Protein 5EIK (pdb70)

Sequence (234 aa):
IDHDTLIDAGGYVQKLKLYPYFDAAHYVLTCLSVRHDLGPDAISFSRKHPFSCWLSCMLMSFAGSFLSCFLLGEPIISPLKQHADILLGSIVWYLVFYSPFDVVFRLATWFPVKLGLSVLKEVQRTHKIAAGVKHAVRIYPESYLVQILVGVAKGAGSGVVKIVEQLARGTWHPTNHEILRPSFTTKACVIASIVFTLERHSMYVTAPHDLVYLCVVGFFIYFKLASLCLSVHD

Organism: Caenorhabditis elegans (NCBI:txid6239)

Secondary structure (DSSP, 8-state):
-HHHHHHHHHHHHHH---TTHHHHHHHHHHHHHHHHHH-TTHHHHHHH-HHHHHHHHHHHHTHHHHHHHHHHT--TTGGGG-HHHHHHHHHHHHHHHHSGGGHHHHHHTSHHHHHHHHHHHHHHHHHHHHHHHHHHHHH-TT-HHHHHHHHHHHHHTHHHHHHHHHHHTT-----TTSS-----HHHHHHHHHHHHHHHHTTSS--S-HHHHHHHHHHHHHHHHHHHHH-SS--

Radius of gyration: 18.3 Å; Cα contacts (8 Å, |Δi|>4): 253; chains: 1; bounding box: 47×51×42 Å

Structure (mmCIF, N/CA/C/O backbone):
data_5EIK
#
_entry.id   5EIK
#
_cell.length_a   126.340
_cell.length_b   126.340
_cell.length_c   135.570
_cell.angle_alpha   90.00
_cell.angle_beta   90.00
_cell.angle_gamma   120.00
#
_symmetry.space_group_name_H-M   'H 3 2'
#
loop_
_entity.id
_entity.type
_entity.pdbx_description
1 polymer 'Uncharacterized protein Y57A10A.28'
2 non-polymer '[(2R)-1-octadecanoyloxy-3-[oxidanyl-[(1R,2R,3S,4R,5R,6S)-2,3,6-tris(oxidanyl)-4,5-diphosphonooxy-cyclohexyl]oxy-phospho ryl]oxy-propan-2-yl] (8Z)-icosa-5,8,11,14-tetraenoate'
3 non-polymer 1-PALMITOYL-2-LINOLEOYL-SN-GLYCERO-3-PHOSPHOCHOLINE
4 non-polymer 'MAGNESIUM ION'
5 non-polymer 'ACETATE ION'
6 non-polymer DECYL-BETA-D-MALTOPYRANOSIDE
7 water water
#
loop_
_atom_site.group_PDB
_atom_site.id
_atom_site.type_symbol
_atom_site.label_atom_id
_atom_site.label_alt_id
_atom_site.label_comp_id
_atom_site.label_asym_id
_atom_site.label_entity_id
_atom_site.label_seq_id
_atom_site.pdbx_PDB_ins_code
_atom_site.Cartn_x
_atom_site.Cartn_y
_atom_site.Cartn_z
_atom_site.occupancy
_atom_site.B_iso_or_equiv
_atom_site.auth_seq_id
_atom_site.auth_comp_id
_atom_site.auth_asym_id
_atom_site.auth_atom_id
_atom_site.pdbx_PDB_model_num
ATOM 1 N N . ILE A 1 10 ? -0.187 51.291 36.593 1.00 145.87 10 ILE A N 1
ATOM 2 C CA . ILE A 1 10 ? -0.620 50.399 37.707 1.00 145.57 10 ILE A CA 1
ATOM 3 C C . ILE A 1 10 ? -0.749 48.962 37.212 1.00 143.33 10 ILE A C 1
ATOM 4 O O . ILE A 1 10 ? -1.042 48.052 37.987 1.00 143.04 10 ILE A O 1
ATOM 9 N N . ASP A 1 11 ? -0.521 48.768 35.916 1.00 140.77 11 ASP A N 1
ATOM 10 C CA . ASP A 1 11 ? -0.621 47.449 35.302 1.00 138.57 11 ASP A CA 1
ATOM 11 C C . ASP A 1 11 ? -0.190 46.298 36.198 1.00 135.30 11 ASP A C 1
ATOM 12 O O . ASP A 1 11 ? -0.986 45.417 36.512 1.00 137.44 11 ASP A O 1
ATOM 17 N N . HIS A 1 12 ? 1.070 46.313 36.614 1.00 128.95 12 HIS A N 1
ATOM 18 C CA . HIS A 1 12 ? 1.607 45.239 37.434 1.00 121.51 12 HIS A CA 1
ATOM 19 C C . HIS A 1 12 ? 0.894 44.960 38.751 1.00 112.34 12 HIS A C 1
ATOM 20 O O . HIS A 1 12 ? 1.179 43.967 39.410 1.00 114.70 12 HIS A O 1
ATOM 27 N N . ASP A 1 13 ? -0.033 45.827 39.139 1.00 99.47 13 ASP A N 1
ATOM 28 C CA . ASP A 1 13 ? -0.807 45.582 40.350 1.00 91.13 13 ASP A CA 1
ATOM 29 C C . ASP A 1 13 ? -2.130 45.012 39.854 1.00 85.30 13 ASP A C 1
ATOM 30 O O . ASP A 1 13 ? -2.737 44.149 40.488 1.00 80.22 13 ASP A O 1
ATOM 35 N N . THR A 1 14 ? -2.556 45.504 38.696 1.00 77.29 14 THR A N 1
ATOM 36 C CA . THR A 1 14 ? -3.787 45.057 38.061 1.00 72.10 14 THR A CA 1
ATOM 37 C C . THR A 1 14 ? -3.563 43.637 37.543 1.00 69.50 14 THR A C 1
ATOM 38 O O . THR A 1 14 ? -4.362 42.734 37.801 1.00 66.52 14 THR A O 1
ATOM 42 N N . LEU A 1 15 ? -2.467 43.455 36.811 1.00 60.35 15 LEU A N 1
ATOM 43 C CA . LEU A 1 15 ? -2.113 42.158 36.260 1.00 57.02 15 LEU A CA 1
ATOM 44 C C . LEU A 1 15 ? -2.029 41.129 37.374 1.00 59.05 15 LEU A C 1
ATOM 45 O O . LEU A 1 15 ? -2.554 40.025 37.240 1.00 64.20 15 LEU A O 1
ATOM 50 N N . ILE A 1 16 ? -1.369 41.488 38.470 1.00 54.65 16 ILE A N 1
ATOM 51 C CA . ILE A 1 16 ? -1.238 40.574 39.597 1.00 56.71 16 ILE A CA 1
ATOM 52 C C . ILE A 1 16 ? -2.611 40.123 40.075 1.00 59.57 16 ILE A C 1
ATOM 53 O O . ILE A 1 16 ? -2.806 38.952 40.411 1.00 62.46 16 ILE A O 1
ATOM 58 N N . ASP A 1 17 ? -3.566 41.045 40.093 1.00 59.14 17 ASP A N 1
ATOM 59 C CA . ASP A 1 17 ? -4.915 40.711 40.531 1.00 63.45 17 ASP A CA 1
ATOM 60 C C . ASP A 1 17 ? -5.636 39.820 39.533 1.00 54.54 17 ASP A C 1
ATOM 61 O O . ASP A 1 17 ? -6.375 38.917 39.921 1.00 55.98 17 ASP A O 1
ATOM 66 N N . ALA A 1 18 ? -5.423 40.081 38.250 1.00 49.55 18 ALA A N 1
ATOM 67 C CA . ALA A 1 18 ? -6.056 39.293 37.205 1.00 54.61 18 ALA A CA 1
ATOM 68 C C . ALA A 1 18 ? -5.563 37.860 37.331 1.00 54.25 18 ALA A C 1
ATOM 69 O O . ALA A 1 18 ? -6.333 36.913 37.202 1.00 52.24 18 ALA A O 1
ATOM 71 N N . GLY A 1 19 ? -4.270 37.720 37.601 1.00 51.41 19 GLY A N 1
ATOM 72 C CA . GLY A 1 19 ? -3.669 36.412 37.749 1.00 50.88 19 GLY A CA 1
ATOM 73 C C . GLY A 1 19 ? -4.246 35.637 38.912 1.00 52.49 19 GLY A C 1
ATOM 74 O O . GLY A 1 19 ? -4.542 34.448 38.783 1.00 55.54 19 GLY A O 1
ATOM 75 N N . GLY A 1 20 ? -4.400 36.298 40.054 1.00 44.43 20 GLY A N 1
ATOM 76 C CA . GLY A 1 20 ? -4.958 35.619 41.209 1.00 47.50 20 GLY A CA 1
ATOM 77 C C . GLY A 1 20 ? -6.401 35.301 40.885 1.00 54.95 20 GLY A C 1
ATOM 78 O O . GLY A 1 20 ? -6.957 34.292 41.318 1.00 56.62 20 GLY A O 1
ATOM 79 N N . TYR A 1 21 ? -6.999 36.181 40.094 1.00 51.10 21 TYR A N 1
ATOM 80 C CA . TYR A 1 21 ? -8.382 36.038 39.686 1.00 52.79 21 TYR A CA 1
ATOM 81 C C . TYR A 1 21 ? -8.604 34.740 38.915 1.00 56.98 21 TYR A C 1
ATOM 82 O O . TYR A 1 21 ? -9.401 33.888 39.317 1.00 51.00 21 TYR A O 1
ATOM 91 N N . VAL A 1 22 ? -7.898 34.610 37.797 1.00 55.90 22 VAL A N 1
ATOM 92 C CA . VAL A 1 22 ? -8.004 33.434 36.952 1.00 57.46 22 VAL A CA 1
ATOM 93 C C . VAL A 1 22 ? -7.693 32.171 37.740 1.00 58.93 22 VAL A C 1
ATOM 94 O O . VAL A 1 22 ? -8.393 31.171 37.623 1.00 60.56 22 VAL A O 1
ATOM 98 N N . GLN A 1 23 ? -6.649 32.232 38.555 1.00 57.19 23 GLN A N 1
ATOM 99 C CA . GLN A 1 23 ? -6.233 31.092 39.353 1.00 61.88 23 GLN A CA 1
ATOM 100 C C . GLN A 1 23 ? -7.264 30.606 40.375 1.00 62.34 23 GLN A C 1
ATOM 101 O O . GLN A 1 23 ? -7.201 29.462 40.825 1.00 63.79 23 GLN A O 1
ATOM 107 N N . LYS A 1 24 ? -8.214 31.459 40.737 1.00 61.82 24 LYS A N 1
ATOM 108 C CA . LYS A 1 24 ? -9.236 31.075 41.709 1.00 68.20 24 LYS A CA 1
ATOM 109 C C . LYS A 1 24 ? -10.571 30.682 41.076 1.00 64.51 24 LYS A C 1
ATOM 110 O O . LYS A 1 24 ? -11.482 30.229 41.770 1.00 62.89 24 LYS A O 1
ATOM 116 N N . LEU A 1 25 ? -10.685 30.860 39.764 1.00 55.63 25 LEU A N 1
ATOM 117 C CA . LEU A 1 25 ? -11.908 30.519 39.045 1.00 52.48 25 LEU A CA 1
ATOM 118 C C . LEU A 1 25 ? -12.374 29.103 39.347 1.00 53.47 25 LEU A C 1
ATOM 119 O O . LEU A 1 25 ? -11.590 28.160 39.277 1.00 53.46 25 LEU A O 1
ATOM 124 N N . LYS A 1 26 ? -13.651 28.952 39.683 1.00 57.73 26 LYS A N 1
ATOM 125 C CA . LYS A 1 26 ? -14.196 27.628 39.953 1.00 61.17 26 LYS A CA 1
ATOM 126 C C . LYS A 1 26 ? -14.449 26.968 38.593 1.00 58.73 26 LYS A C 1
ATOM 127 O O . LYS A 1 26 ? -15.383 27.330 37.870 1.00 53.12 26 LYS A O 1
ATOM 133 N N . LEU A 1 27 ? -13.600 26.003 38.255 1.00 56.24 27 LEU A N 1
ATOM 134 C CA . LEU A 1 27 ? -13.674 25.302 36.977 1.00 55.32 27 LEU A CA 1
ATOM 135 C C . LEU A 1 27 ? -14.970 24.541 36.725 1.00 50.08 27 LEU A C 1
ATOM 136 O O . LEU A 1 27 ? -15.490 24.540 35.606 1.00 36.35 27 LEU A O 1
ATOM 141 N N . TYR A 1 28 ? -15.491 23.893 37.758 1.00 34.44 28 TYR A N 1
ATOM 142 C CA . TYR A 1 28 ? -16.739 23.160 37.624 1.00 45.06 28 TYR A CA 1
ATOM 143 C C . TYR A 1 28 ? -17.910 24.157 37.696 1.00 45.22 28 TYR A C 1
ATOM 144 O O . TYR A 1 28 ? -17.942 25.032 38.564 1.00 45.81 28 TYR A O 1
ATOM 153 N N . PRO A 1 29 ? -18.887 24.035 36.784 1.00 43.04 29 PRO A N 1
ATOM 154 C CA . PRO A 1 29 ? -18.947 23.031 35.717 1.00 36.67 29 PRO A CA 1
ATOM 155 C C . PRO A 1 29 ? -18.675 23.602 34.321 1.00 39.47 29 PRO A C 1
ATOM 156 O O . PRO A 1 29 ? -18.533 22.855 33.359 1.00 43.28 29 PRO A O 1
ATOM 160 N N . TYR A 1 30 ? -18.590 24.922 34.215 1.00 37.57 30 TYR A N 1
ATOM 161 C CA . TYR A 1 30 ? -18.398 25.554 32.917 1.00 39.81 30 TYR A CA 1
ATOM 162 C C . TYR A 1 30 ? -17.051 25.400 32.236 1.00 38.75 30 TYR A C 1
ATOM 163 O O . TYR A 1 30 ? -16.986 25.197 31.018 1.00 39.06 30 TYR A O 1
ATOM 172 N N . PHE A 1 31 ? -15.964 25.502 32.978 1.00 31.59 31 PHE A N 1
ATOM 173 C CA . PHE A 1 31 ? -14.691 25.328 32.315 1.00 39.46 31 PHE A CA 1
ATOM 174 C C . PHE A 1 31 ? -14.520 23.841 31.984 1.00 41.23 31 PHE A C 1
ATOM 175 O O . PHE A 1 31 ? -13.974 23.490 30.938 1.00 34.84 31 PHE A O 1
ATOM 183 N N . ASP A 1 32 ? -15.034 22.976 32.856 1.00 38.77 32 ASP A N 1
ATOM 184 C CA . ASP A 1 32 ? -14.960 21.532 32.633 1.00 40.69 32 ASP A CA 1
ATOM 185 C C . ASP A 1 32 ? -15.783 21.127 31.410 1.00 40.59 32 ASP A C 1
ATOM 186 O O . ASP A 1 32 ? -15.306 20.378 30.547 1.00 33.90 32 ASP A O 1
ATOM 191 N N . ALA A 1 33 ? -17.014 21.626 31.340 1.00 31.85 33 ALA A N 1
ATOM 192 C CA . ALA A 1 33 ? -17.899 21.325 30.226 1.00 31.43 33 ALA A CA 1
ATOM 193 C C . ALA A 1 33 ? -17.267 21.758 28.894 1.00 33.55 33 ALA A C 1
ATOM 194 O O . ALA A 1 33 ? -17.409 21.075 27.878 1.00 36.78 33 ALA A O 1
ATOM 196 N N . ALA A 1 34 ? -16.569 22.889 28.900 1.00 34.52 34 ALA A N 1
ATOM 197 C CA . ALA A 1 34 ? -15.923 23.376 27.687 1.00 34.87 34 ALA A CA 1
ATOM 198 C C . ALA A 1 34 ? -14.912 22.333 27.220 1.00 39.45 34 ALA A C 1
ATOM 199 O O . ALA A 1 34 ? -14.843 22.005 26.035 1.00 33.84 34 ALA A O 1
ATOM 201 N N . HIS A 1 35 ? -14.121 21.824 28.160 1.00 36.30 35 HIS A N 1
ATOM 202 C CA . HIS A 1 35 ? -13.134 20.803 27.845 1.00 34.38 35 HIS A CA 1
ATOM 203 C C . HIS A 1 35 ? -13.839 19.529 27.331 1.00 32.57 35 HIS A C 1
ATOM 204 O O . HIS A 1 35 ? -13.436 18.959 26.317 1.00 35.44 35 HIS A O 1
ATOM 211 N N . TYR A 1 36 ? -14.896 19.093 28.015 1.00 28.02 36 TYR A N 1
ATOM 212 C CA . TYR A 1 36 ? -15.626 17.902 27.580 1.00 27.11 36 TYR A CA 1
ATOM 213 C C . TYR A 1 36 ? -16.193 18.079 26.175 1.00 34.16 36 TYR A C 1
ATOM 214 O O . TYR A 1 36 ? -16.077 17.178 25.339 1.00 31.61 36 TYR A O 1
ATOM 223 N N . VAL A 1 37 ? -16.805 19.237 25.924 1.00 30.12 37 VAL A N 1
ATOM 224 C CA . VAL A 1 37 ? -17.377 19.521 24.615 1.00 35.84 37 VAL A CA 1
ATOM 225 C C . VAL A 1 37 ? -16.320 19.427 23.527 1.00 32.18 37 VAL A C 1
ATOM 226 O O . VAL A 1 37 ? -16.513 18.735 22.532 1.00 34.74 37 VAL A O 1
ATOM 230 N N . LEU A 1 38 ? -15.202 20.117 23.712 1.00 33.54 38 LEU A N 1
ATOM 231 C CA . LEU A 1 38 ? -14.142 20.076 22.717 1.00 33.01 38 LEU A CA 1
ATOM 232 C C . LEU A 1 38 ? -13.574 18.658 22.564 1.00 39.98 38 LEU A C 1
ATOM 233 O O . LEU A 1 38 ? -13.282 18.210 21.450 1.00 37.53 38 LEU A O 1
ATOM 238 N N . THR A 1 39 ? -13.432 17.938 23.672 1.00 34.41 39 THR A N 1
ATOM 239 C CA . THR A 1 39 ? -12.923 16.575 23.606 1.00 37.51 39 THR A CA 1
ATOM 240 C C . THR A 1 39 ? -13.880 15.696 22.780 1.00 39.16 39 THR A C 1
ATOM 241 O O . THR A 1 39 ? -13.441 14.913 21.929 1.00 32.95 39 THR A O 1
ATOM 245 N N . CYS A 1 40 ? -15.183 15.824 23.021 1.00 34.27 40 CYS A N 1
ATOM 246 C CA . CYS A 1 40 ? -16.164 15.025 22.285 1.00 38.71 40 CYS A CA 1
ATOM 247 C C . CYS A 1 40 ? -16.198 15.370 20.802 1.00 39.99 40 CYS A C 1
ATOM 248 O O . CYS A 1 40 ? -16.347 14.489 19.954 1.00 40.42 40 CYS A O 1
ATOM 251 N N . LEU A 1 41 ? -16.066 16.654 20.494 1.00 33.93 41 LEU A N 1
ATOM 252 C CA . LEU A 1 41 ? -16.052 17.090 19.114 1.00 44.04 41 LEU A CA 1
ATOM 253 C C . LEU A 1 41 ? -14.863 16.438 18.423 1.00 42.42 41 LEU A C 1
ATOM 254 O O . LEU A 1 41 ? -14.946 16.036 17.266 1.00 41.46 41 LEU A O 1
ATOM 259 N N . SER A 1 42 ? -13.754 16.330 19.144 1.00 46.63 42 SER A N 1
ATOM 260 C CA . SER A 1 42 ? -12.550 15.731 18.589 1.00 42.79 42 SER A CA 1
ATOM 261 C C . SER A 1 42 ? -12.783 14.247 18.297 1.00 38.79 42 SER A C 1
ATOM 262 O O . SER A 1 42 ? -12.463 13.755 17.212 1.00 36.51 42 SER A O 1
ATOM 265 N N . VAL A 1 43 ? -13.351 13.531 19.257 1.00 29.29 43 VAL A N 1
ATOM 266 C CA . VAL A 1 43 ? -13.615 12.117 19.047 1.00 34.57 43 VAL A CA 1
ATOM 267 C C . VAL A 1 43 ? -14.580 11.949 17.878 1.00 41.96 43 VAL A C 1
ATOM 268 O O . VAL A 1 43 ? -14.444 11.019 17.087 1.00 40.83 43 VAL A O 1
ATOM 272 N N . ARG A 1 44 ? -15.549 12.853 17.771 1.00 39.53 44 ARG A N 1
ATOM 273 C CA . ARG A 1 44 ? -16.524 12.786 16.692 1.00 42.92 44 ARG A CA 1
ATOM 274 C C . ARG A 1 44 ? -15.878 13.054 15.334 1.00 43.89 44 ARG A C 1
ATOM 275 O O . ARG A 1 44 ? -16.208 12.405 14.343 1.00 53.45 44 ARG A O 1
ATOM 283 N N . HIS A 1 45 ? -14.954 14.004 15.284 1.00 47.61 45 HIS A N 1
ATOM 284 C CA . HIS A 1 45 ? -14.265 14.301 14.035 1.00 52.20 45 HIS A CA 1
ATOM 285 C C . HIS A 1 45 ? -13.407 13.090 13.643 1.00 60.60 45 HIS A C 1
ATOM 286 O O . HIS A 1 45 ? -13.373 12.690 12.478 1.00 59.17 45 HIS A O 1
ATOM 293 N N . ASP A 1 46 ? -12.728 12.499 14.624 1.00 57.03 46 ASP A N 1
ATOM 294 C CA . ASP A 1 46 ? -11.885 11.344 14.360 1.00 58.51 46 ASP A CA 1
ATOM 295 C C . ASP A 1 46 ? -12.672 10.090 13.979 1.00 61.65 46 ASP A C 1
ATOM 296 O O . ASP A 1 46 ? -12.117 9.168 13.389 1.00 62.95 46 ASP A O 1
ATOM 301 N N . LEU A 1 47 ? -13.961 10.052 14.307 1.00 61.44 47 LEU A N 1
ATOM 302 C CA . LEU A 1 47 ? -14.785 8.891 13.980 1.00 58.18 47 LEU A CA 1
ATOM 303 C C . LEU A 1 47 ? -15.193 8.848 12.515 1.00 66.45 47 LEU A C 1
ATOM 304 O O . LEU A 1 47 ? -15.514 7.784 11.989 1.00 70.72 47 LEU A O 1
ATOM 309 N N . GLY A 1 48 ? -15.192 10.001 11.856 1.00 70.69 48 GLY A N 1
ATOM 310 C CA . GLY A 1 48 ? -15.548 10.035 10.448 1.00 77.70 48 GLY A CA 1
ATOM 311 C C . GLY A 1 48 ? -16.978 10.402 10.090 1.00 82.62 48 GLY A C 1
ATOM 312 O O . GLY A 1 48 ? -17.753 10.834 10.943 1.00 80.78 48 GLY A O 1
ATOM 313 N N . PRO A 1 49 ? -17.353 10.233 8.810 1.00 88.35 49 PRO A N 1
ATOM 314 C CA . PRO A 1 49 ? -18.679 10.528 8.255 1.00 87.58 49 PRO A CA 1
ATOM 315 C C . PRO A 1 49 ? -19.785 9.684 8.873 1.00 87.06 49 PRO A C 1
ATOM 316 O O . PRO A 1 49 ? -20.924 10.130 9.010 1.00 85.97 49 PRO A O 1
ATOM 320 N N . ASP A 1 50 ? -19.434 8.457 9.237 1.00 86.30 50 ASP A N 1
ATOM 321 C CA . ASP A 1 50 ? -20.375 7.518 9.837 1.00 85.73 50 ASP A CA 1
ATOM 322 C C . ASP A 1 50 ? -20.473 7.697 11.350 1.00 76.90 50 ASP A C 1
ATOM 323 O O . ASP A 1 50 ? -21.145 6.923 12.032 1.00 74.83 50 ASP A O 1
ATOM 328 N N . ALA A 1 51 ? -19.797 8.719 11.866 1.00 68.47 51 ALA A N 1
ATOM 329 C CA . ALA A 1 51 ? -19.788 9.004 13.298 1.00 62.25 51 ALA A CA 1
ATOM 330 C C . ALA A 1 51 ? -21.139 8.777 13.961 1.00 56.75 51 ALA A C 1
ATOM 331 O O . ALA A 1 51 ? -21.245 8.025 14.929 1.00 56.17 51 ALA A O 1
ATOM 333 N N . ILE A 1 52 ? -22.170 9.426 13.436 1.00 55.40 52 ILE A N 1
ATOM 334 C CA . ILE A 1 52 ? -23.503 9.302 14.005 1.00 59.84 52 ILE A CA 1
ATOM 335 C C . ILE A 1 52 ? -24.060 7.886 13.961 1.00 58.46 52 ILE A C 1
ATOM 336 O O . ILE A 1 52 ? -24.612 7.410 14.952 1.00 55.60 52 ILE A O 1
ATOM 341 N N . SER A 1 53 ? -23.926 7.214 12.823 1.00 60.45 53 SER A N 1
ATOM 342 C CA . SER A 1 53 ? -24.426 5.849 12.718 1.00 66.14 53 SER A CA 1
ATOM 343 C C . SER A 1 53 ? -23.628 4.999 13.699 1.00 65.25 53 SER A C 1
ATOM 344 O O . SER A 1 53 ? -24.183 4.178 14.430 1.00 64.36 53 SER A O 1
ATOM 347 N N . PHE A 1 54 ? -22.318 5.220 13.719 1.00 62.09 54 PHE A N 1
ATOM 348 C CA . PHE A 1 54 ? -21.429 4.491 14.610 1.00 58.02 54 PHE A CA 1
ATOM 349 C C . PHE A 1 54 ? -21.841 4.649 16.071 1.00 57.36 54 PHE A C 1
ATOM 350 O O . PHE A 1 54 ? -21.914 3.670 16.817 1.00 55.67 54 PHE A O 1
ATOM 358 N N . SER A 1 55 ? -22.105 5.887 16.472 1.00 49.30 55 SER A N 1
ATOM 359 C CA . SER A 1 55 ? -22.489 6.180 17.843 1.00 52.62 55 SER A CA 1
ATOM 360 C C . SER A 1 55 ? -23.838 5.576 18.222 1.00 54.05 55 SER A C 1
ATOM 361 O O . SER A 1 55 ? -24.073 5.231 19.385 1.00 50.94 55 SER A O 1
ATOM 364 N N . ARG A 1 56 ? -24.731 5.448 17.250 1.00 51.96 56 ARG A N 1
AT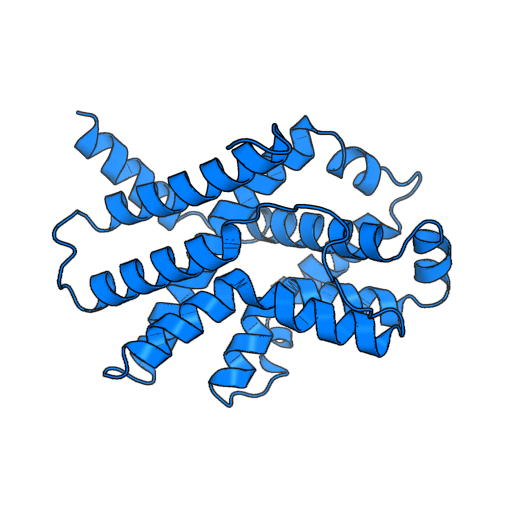OM 365 C CA . ARG A 1 56 ? -26.040 4.887 17.545 1.00 62.71 56 ARG A CA 1
ATOM 366 C C . ARG A 1 56 ? -26.015 3.361 17.603 1.00 61.82 56 ARG A C 1
ATOM 367 O O . ARG A 1 56 ? -26.869 2.742 18.238 1.00 62.69 56 ARG A O 1
ATOM 375 N N . LYS A 1 57 ? -25.013 2.761 16.966 1.00 60.38 57 LYS A N 1
ATOM 376 C CA . LYS A 1 57 ? -24.871 1.309 16.969 1.00 60.01 57 LYS A CA 1
ATOM 377 C C . LYS A 1 57 ? -23.985 0.825 18.115 1.00 58.41 57 LYS A C 1
ATOM 378 O O . LYS A 1 57 ? -24.175 -0.279 18.618 1.00 57.29 57 LYS A O 1
ATOM 384 N N . HIS A 1 58 ? -23.020 1.646 18.526 1.00 53.34 58 HIS A N 1
ATOM 385 C CA . HIS A 1 58 ? -22.120 1.274 19.618 1.00 52.37 58 HIS A CA 1
ATOM 386 C C . HIS A 1 58 ? -21.997 2.399 20.643 1.00 47.16 58 HIS A C 1
ATOM 387 O O . HIS A 1 58 ? -20.927 2.971 20.840 1.00 49.76 58 HIS A O 1
ATOM 394 N N . PRO A 1 59 ? -23.095 2.711 21.330 1.00 45.71 59 PRO A N 1
ATOM 395 C CA . PRO A 1 59 ? -23.115 3.776 22.334 1.00 43.70 59 PRO A CA 1
ATOM 396 C C . PRO A 1 59 ? -22.156 3.589 23.502 1.00 44.86 59 PRO A C 1
ATOM 397 O O . PRO A 1 59 ? -21.526 4.548 23.943 1.00 47.50 59 PRO A O 1
ATOM 401 N N . PHE A 1 60 ? -22.045 2.365 24.005 1.00 41.33 60 PHE A N 1
ATOM 402 C CA . PHE A 1 60 ? -21.151 2.105 25.123 1.00 42.99 60 PHE A CA 1
ATOM 403 C C . PHE A 1 60 ? -19.711 2.386 24.709 1.00 45.95 60 PHE A C 1
ATOM 404 O O . PHE A 1 60 ? -18.950 3.023 25.445 1.00 38.80 60 PHE A O 1
ATOM 412 N N . SER A 1 61 ? -19.342 1.915 23.524 1.00 40.98 61 SER A N 1
ATOM 413 C CA . SER A 1 61 ? -17.992 2.125 23.018 1.00 39.51 61 SER A CA 1
ATOM 414 C C . SER A 1 61 ? -17.753 3.616 22.787 1.00 39.43 61 SER A C 1
ATOM 415 O O . SER A 1 61 ? -16.699 4.150 23.141 1.00 39.83 61 SER A O 1
ATOM 418 N N . CYS A 1 62 ? -18.738 4.285 22.192 1.00 36.84 62 CYS A N 1
ATOM 419 C CA . CYS A 1 62 ? -18.632 5.707 21.923 1.00 31.99 62 CYS A CA 1
ATOM 420 C C . CYS A 1 62 ? -18.490 6.463 23.249 1.00 33.76 62 CYS A C 1
ATOM 421 O O . CYS A 1 62 ? -17.615 7.318 23.395 1.00 28.83 62 CYS A O 1
ATOM 424 N N . TRP A 1 63 ? -19.346 6.146 24.214 1.00 25.55 63 TRP A N 1
ATOM 425 C CA . TRP A 1 63 ? -19.269 6.806 25.507 1.00 31.68 63 TRP A CA 1
ATOM 426 C C . TRP A 1 63 ? -17.878 6.621 26.114 1.00 36.00 63 TRP A C 1
ATOM 427 O O . TRP A 1 63 ? -17.287 7.571 26.625 1.00 38.99 63 TRP A O 1
ATOM 438 N N . LEU A 1 64 ? -17.364 5.396 26.046 1.00 36.21 64 LEU A N 1
ATOM 439 C CA . LEU A 1 64 ? -16.058 5.071 26.596 1.00 33.16 64 LEU A CA 1
ATOM 440 C C . LEU A 1 64 ? -14.942 5.856 25.917 1.00 36.82 64 LEU A C 1
ATOM 441 O O . LEU A 1 64 ? -14.060 6.395 26.579 1.00 32.16 64 LEU A O 1
ATOM 446 N N . SER A 1 65 ? -14.979 5.912 24.592 1.00 30.96 65 SER A N 1
ATOM 447 C CA . SER A 1 65 ? -13.974 6.652 23.852 1.00 30.37 65 SER A CA 1
ATOM 448 C C . SER A 1 65 ? -13.916 8.101 24.330 1.00 37.83 65 SER A C 1
ATOM 449 O O . SER A 1 65 ? -12.838 8.677 24.449 1.00 42.81 65 SER A O 1
ATOM 452 N N . CYS A 1 66 ? -15.070 8.691 24.615 1.00 28.92 66 CYS A N 1
ATOM 453 C CA . CYS A 1 66 ? -15.089 10.074 25.060 1.00 30.96 66 CYS A CA 1
ATOM 454 C C . CYS A 1 66 ? -14.655 10.254 26.511 1.00 31.86 66 CYS A C 1
ATOM 455 O O . CYS A 1 66 ? -13.995 11.235 26.848 1.00 33.80 66 CYS A O 1
ATOM 458 N N . MET A 1 67 ? -15.015 9.317 27.377 1.00 26.48 67 MET A N 1
ATOM 459 C CA . MET A 1 67 ? -14.613 9.441 28.765 1.00 29.13 67 MET A CA 1
ATOM 460 C C . MET A 1 67 ? -13.090 9.297 28.869 1.00 38.94 67 MET A C 1
ATOM 461 O O . MET A 1 67 ? -12.437 10.038 29.610 1.00 36.47 67 MET A O 1
ATOM 466 N N . LEU A 1 68 ? -12.521 8.357 28.115 1.00 32.76 68 LEU A N 1
ATOM 467 C CA . LEU A 1 68 ? -11.078 8.150 28.169 1.00 39.10 68 LEU A CA 1
ATOM 468 C C . LEU A 1 68 ? -10.321 9.397 27.753 1.00 36.41 68 LEU A C 1
ATOM 469 O O . LEU A 1 68 ? -9.311 9.751 28.358 1.00 35.80 68 LEU A O 1
ATOM 474 N N . MET A 1 69 ? -10.815 10.059 26.716 1.00 31.87 69 MET A N 1
ATOM 475 C CA . MET A 1 69 ? -10.178 11.265 26.225 1.00 33.44 69 MET A CA 1
ATOM 476 C C . MET A 1 69 ? -10.462 12.449 27.148 1.00 36.16 69 MET A C 1
ATOM 477 O O . MET A 1 69 ? -9.603 13.295 27.362 1.00 38.57 69 MET A O 1
ATOM 482 N N . SER A 1 70 ? -11.665 12.495 27.703 1.00 30.59 70 SER A N 1
ATOM 483 C CA . SER A 1 70 ? -12.046 13.592 28.570 1.00 33.96 70 SER A CA 1
ATOM 484 C C . SER A 1 70 ? -11.225 13.640 29.834 1.00 34.25 70 SER A C 1
ATOM 485 O O . SER A 1 70 ? -11.010 14.711 30.394 1.00 38.63 70 SER A O 1
ATOM 488 N N . PHE A 1 71 ? -10.749 12.483 30.275 1.00 33.75 71 PHE A N 1
ATOM 489 C CA . PHE A 1 71 ? -9.966 12.413 31.504 1.00 34.66 71 PHE A CA 1
ATOM 490 C C . PHE A 1 71 ? -8.581 11.814 31.280 1.00 34.09 71 PHE A C 1
ATOM 491 O O . PHE A 1 71 ? -7.953 11.296 32.207 1.00 32.40 71 PHE A O 1
ATOM 499 N N . ALA A 1 72 ? -8.111 11.906 30.043 1.00 26.90 72 ALA A N 1
ATOM 500 C CA . ALA A 1 72 ? -6.816 11.359 29.654 1.00 36.66 72 ALA A CA 1
ATOM 501 C C . ALA A 1 72 ? -5.675 11.734 30.595 1.00 35.10 72 ALA A C 1
ATOM 502 O O . ALA A 1 72 ? -4.922 10.868 31.042 1.00 32.91 72 ALA A O 1
ATOM 504 N N . GLY A 1 73 ? -5.555 13.027 30.883 1.00 35.27 73 GLY A N 1
ATOM 505 C CA . GLY A 1 73 ? -4.500 13.507 31.756 1.00 30.55 73 GLY A CA 1
ATOM 50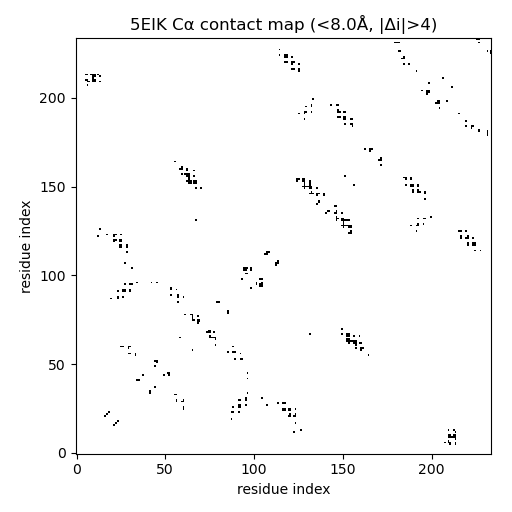6 C C . GLY A 1 73 ? -4.487 12.833 33.113 1.00 27.93 73 GLY A C 1
ATOM 507 O O . GLY A 1 73 ? -3.416 12.535 33.651 1.00 32.18 73 GLY A O 1
ATOM 508 N N . SER A 1 74 ? -5.671 12.592 33.667 1.00 31.08 74 SER A N 1
ATOM 509 C CA . SER A 1 74 ? -5.779 11.943 34.973 1.00 38.29 74 SER A CA 1
ATOM 510 C C . SER A 1 74 ? -5.440 10.453 34.895 1.00 36.13 74 SER A C 1
ATOM 511 O O . SER A 1 74 ? -4.860 9.899 35.832 1.00 34.04 74 SER A O 1
ATOM 514 N N . PHE A 1 75 ? -5.800 9.806 33.789 1.00 26.78 75 PHE A N 1
ATOM 515 C CA . PHE A 1 75 ? -5.487 8.391 33.641 1.00 27.33 75 PHE A CA 1
ATOM 516 C C . PHE A 1 75 ? -3.985 8.212 33.491 1.00 33.61 75 PHE A C 1
ATOM 517 O O . PHE A 1 75 ? -3.396 7.335 34.123 1.00 39.63 75 PHE A O 1
ATOM 525 N N . LEU A 1 76 ? -3.355 9.045 32.667 1.00 27.75 76 LEU A N 1
ATOM 526 C CA . LEU A 1 76 ? -1.918 8.931 32.477 1.00 30.77 76 LEU A CA 1
ATOM 527 C C . LEU A 1 76 ? -1.198 9.210 33.795 1.00 33.69 76 LEU A C 1
ATOM 528 O O . LEU A 1 76 ? -0.247 8.515 34.167 1.00 36.17 76 LEU A O 1
ATOM 533 N N . SER A 1 77 ? -1.667 10.231 34.503 1.00 33.74 77 SER A N 1
ATOM 534 C CA . SER A 1 77 ? -1.081 10.598 35.779 1.00 37.77 77 SER A CA 1
ATOM 535 C C . SER A 1 77 ? -1.114 9.410 36.732 1.00 37.11 77 SER A C 1
ATOM 536 O O . SER A 1 77 ? -0.089 9.061 37.308 1.00 38.66 77 SER A O 1
ATOM 539 N N . CYS A 1 78 ? -2.278 8.781 36.894 1.00 35.97 78 CYS A N 1
ATOM 540 C CA . CYS A 1 78 ? -2.385 7.627 37.793 1.00 37.65 78 CYS A CA 1
ATOM 541 C C . CYS A 1 78 ? -1.447 6.518 37.331 1.00 37.02 78 CYS A C 1
ATOM 542 O O . CYS A 1 78 ? -0.786 5.861 38.141 1.00 34.72 78 CYS A O 1
ATOM 545 N N . PHE A 1 79 ? -1.388 6.317 36.019 1.00 35.40 79 PHE A N 1
ATOM 546 C CA . PHE A 1 79 ? -0.518 5.302 35.460 1.00 34.64 79 PHE A CA 1
ATOM 547 C C . PHE A 1 79 ? 0.937 5.546 35.887 1.00 39.60 79 PHE A C 1
ATOM 548 O O . PHE A 1 79 ? 1.619 4.628 36.328 1.00 41.10 79 PHE A O 1
ATOM 556 N N . LEU A 1 80 ? 1.402 6.786 35.776 1.00 34.81 80 LEU A N 1
ATOM 557 C CA . LEU A 1 80 ? 2.777 7.108 36.141 1.00 34.27 80 LEU A CA 1
ATOM 558 C C . LEU A 1 80 ? 3.075 6.954 37.628 1.00 36.20 80 LEU A C 1
ATOM 559 O O . LEU A 1 80 ? 4.161 6.513 38.008 1.00 37.74 80 LEU A O 1
ATOM 564 N N . LEU A 1 81 ? 2.113 7.311 38.469 1.00 35.08 81 LEU A N 1
ATOM 565 C CA . LEU A 1 81 ? 2.300 7.236 39.913 1.00 37.08 81 LEU A CA 1
ATOM 566 C C . LEU A 1 81 ? 1.956 5.891 40.538 1.00 31.71 81 LEU A C 1
ATOM 567 O O . LEU A 1 81 ? 2.137 5.699 41.735 1.00 47.75 81 LEU A O 1
ATOM 572 N N . GLY A 1 82 ? 1.465 4.961 39.732 1.00 37.21 82 GLY A N 1
ATOM 573 C CA . GLY A 1 82 ? 1.116 3.651 40.253 1.00 35.81 82 GLY A CA 1
ATOM 574 C C . GLY A 1 82 ? -0.175 3.636 41.057 1.00 39.34 82 GLY A C 1
ATOM 575 O O . GLY A 1 82 ? -0.367 2.776 41.909 1.00 38.23 82 GLY A O 1
ATOM 576 N N . GLU A 1 83 ? -1.056 4.594 40.795 1.00 34.03 83 G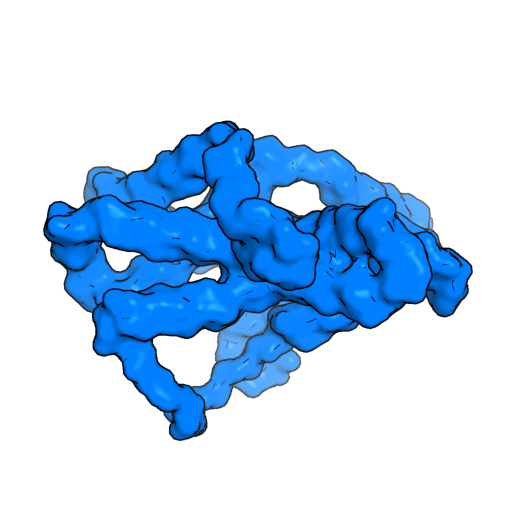LU A N 1
ATOM 577 C CA . GLU A 1 83 ? -2.332 4.666 41.493 1.00 33.70 83 GLU A CA 1
ATOM 578 C C . GLU A 1 83 ? -3.309 3.893 40.626 1.00 37.25 83 GLU A C 1
ATOM 579 O O . GLU A 1 83 ? -3.073 3.722 39.434 1.00 31.15 83 GLU A O 1
ATOM 585 N N . PRO A 1 84 ? -4.412 3.403 41.209 1.00 36.58 84 PRO A N 1
ATOM 586 C CA . PRO A 1 84 ? -5.388 2.655 40.406 1.00 35.66 84 PRO A CA 1
ATOM 587 C C . PRO A 1 84 ? -5.788 3.487 39.187 1.00 32.93 84 PRO A C 1
ATOM 588 O O . PRO A 1 84 ? -6.192 4.639 39.332 1.00 34.00 84 PRO A O 1
ATOM 592 N N . ILE A 1 85 ? -5.664 2.906 37.995 1.00 31.54 85 ILE A N 1
ATOM 593 C CA . ILE A 1 85 ? -5.998 3.607 36.754 1.00 38.08 85 ILE A CA 1
ATOM 594 C C . ILE A 1 85 ? -7.446 4.072 36.755 1.00 37.50 85 ILE A C 1
ATOM 595 O O . ILE A 1 85 ? -7.809 5.044 36.105 1.00 39.59 85 ILE A O 1
ATOM 600 N N . ILE A 1 86 ? -8.260 3.347 37.503 1.00 42.82 86 ILE A N 1
ATOM 601 C CA . ILE A 1 86 ? -9.676 3.587 37.623 1.00 36.60 86 ILE A CA 1
ATOM 602 C C . ILE A 1 86 ? -10.044 4.806 38.480 1.00 43.33 86 ILE A C 1
ATOM 603 O O . ILE A 1 86 ? -11.152 5.334 38.370 1.00 41.78 86 ILE A O 1
ATOM 608 N N . SER A 1 87 ? -9.107 5.257 39.310 1.00 42.83 87 SER A N 1
ATOM 609 C CA . SER A 1 87 ? -9.325 6.394 40.217 1.00 50.64 87 SER A CA 1
ATOM 610 C C . SER A 1 87 ? -10.205 7.539 39.716 1.00 50.93 87 SER A C 1
ATOM 611 O O . SER A 1 87 ? -11.188 7.899 40.359 1.00 51.57 87 SER A O 1
ATOM 614 N N . PRO A 1 88 ? -9.857 8.135 38.568 1.00 49.35 88 PRO A N 1
ATOM 615 C CA . PRO A 1 88 ? -10.642 9.247 38.017 1.00 47.55 88 PRO A CA 1
ATOM 616 C C . PRO A 1 88 ? -12.159 9.051 37.987 1.00 52.84 88 PRO A C 1
ATOM 617 O O . PRO A 1 88 ? -12.910 10.008 38.169 1.00 53.25 88 PRO A O 1
ATOM 621 N N . LEU A 1 89 ? -12.601 7.816 37.759 1.00 55.86 89 LEU A N 1
ATOM 622 C CA . LEU A 1 89 ? -14.026 7.494 37.684 1.00 59.39 89 LEU A CA 1
ATOM 623 C C . LEU A 1 89 ? -14.767 7.621 39.004 1.00 61.10 89 LEU A C 1
ATOM 624 O O . LEU A 1 89 ? -15.967 7.364 39.075 1.00 65.74 89 LEU A O 1
ATOM 629 N N . LYS A 1 90 ? -14.050 8.017 40.045 1.00 63.30 90 LYS A N 1
ATOM 630 C CA . LYS A 1 90 ? -14.640 8.176 41.362 1.00 66.07 90 LYS A CA 1
ATOM 631 C C . LYS A 1 90 ? -15.068 9.624 41.595 1.00 69.24 90 LYS A C 1
ATOM 632 O O . LYS A 1 90 ? -15.539 9.986 42.675 1.00 73.45 90 LYS A O 1
ATOM 638 N N . GLN A 1 91 ? -14.883 10.453 40.576 1.00 66.46 91 GLN A N 1
ATOM 639 C CA . GLN A 1 91 ? -15.284 11.849 40.645 1.00 59.25 91 GLN A CA 1
ATOM 640 C C . GLN A 1 91 ? -16.646 11.842 39.969 1.00 53.11 91 GLN A C 1
ATOM 641 O O . GLN A 1 91 ? -16.790 12.274 38.828 1.00 55.08 91 GLN A O 1
ATOM 647 N N . HIS A 1 92 ? -17.634 11.322 40.688 1.00 43.68 92 HIS A N 1
ATOM 648 C CA . HIS A 1 92 ? -18.997 11.193 40.198 1.00 45.18 92 HIS A CA 1
ATOM 649 C C . HIS A 1 92 ? -19.539 12.413 39.477 1.00 43.12 92 HIS A C 1
ATOM 650 O O . HIS A 1 92 ? -20.028 12.304 38.354 1.00 44.22 92 HIS A O 1
ATOM 657 N N . ALA A 1 93 ? -19.448 13.575 40.108 1.00 37.40 93 ALA A N 1
ATOM 658 C CA . ALA A 1 93 ? -19.928 14.798 39.479 1.00 42.02 93 ALA A CA 1
ATOM 659 C C . ALA A 1 93 ? -19.267 14.995 38.109 1.00 41.53 93 ALA A C 1
ATOM 660 O O . ALA A 1 93 ? -19.950 15.299 37.124 1.00 45.21 93 ALA A O 1
ATOM 662 N N . ASP A 1 94 ? -17.948 14.816 38.050 1.00 36.61 94 ASP A N 1
ATOM 663 C CA . ASP A 1 94 ? -17.211 14.977 36.794 1.00 38.20 94 ASP A CA 1
ATOM 664 C C . ASP A 1 94 ? -17.668 14.001 35.724 1.00 37.35 94 ASP A C 1
ATOM 665 O O . ASP A 1 94 ? -17.936 14.396 34.587 1.00 41.07 94 ASP A O 1
ATOM 670 N N . ILE A 1 95 ? -17.751 12.725 36.089 1.00 35.68 95 ILE A N 1
ATOM 671 C CA . ILE A 1 95 ? -18.167 11.698 35.144 1.00 36.46 95 ILE A CA 1
ATOM 672 C C . ILE A 1 95 ? -19.584 11.941 34.661 1.00 36.93 95 ILE A C 1
ATOM 673 O O . ILE A 1 95 ? -19.894 11.720 33.486 1.00 41.34 95 ILE A O 1
ATOM 678 N N . LEU A 1 96 ? -20.450 12.402 35.557 1.00 35.45 96 LEU A N 1
ATOM 679 C CA . LEU A 1 96 ? -21.825 12.671 35.157 1.00 37.26 96 LEU A CA 1
ATOM 680 C C . LEU A 1 96 ? -21.860 13.819 34.156 1.00 35.83 96 LEU A C 1
ATOM 681 O O . LEU A 1 96 ? -22.465 13.696 33.092 1.00 39.71 96 LEU A O 1
ATOM 686 N N . LEU A 1 97 ? -21.195 14.926 34.488 1.00 33.39 97 LEU A N 1
ATOM 687 C CA . LEU A 1 97 ? -21.164 16.082 33.597 1.00 28.18 97 LEU A CA 1
ATOM 688 C C . LEU A 1 97 ? -20.564 15.681 32.246 1.00 38.41 97 LEU A C 1
ATOM 689 O O . LEU A 1 97 ? -21.049 16.096 31.192 1.00 40.51 97 LEU A O 1
ATOM 694 N N . GLY A 1 98 ? -19.515 14.863 32.287 1.00 37.26 98 GLY A N 1
ATOM 695 C CA . GLY A 1 98 ? -18.877 14.414 31.066 1.00 32.83 98 GLY A CA 1
ATOM 696 C C . GLY A 1 98 ? -19.788 13.547 30.216 1.00 34.39 98 GLY A C 1
ATOM 697 O O . GLY A 1 98 ? -19.824 13.670 28.989 1.00 33.66 98 GLY A O 1
ATOM 698 N N . SER A 1 99 ? -20.528 12.660 30.862 1.00 30.76 99 SER A N 1
ATOM 699 C CA . SER A 1 99 ? -21.448 11.792 30.135 1.00 39.41 99 SER A CA 1
ATOM 700 C C . SER A 1 99 ? -22.606 12.599 29.532 1.00 37.50 99 SER A C 1
ATOM 701 O O . SER A 1 99 ? -23.075 12.307 28.423 1.00 36.23 99 SER A O 1
ATOM 704 N N . ILE A 1 100 ? -23.061 13.615 30.257 1.00 33.38 100 ILE A N 1
ATOM 705 C CA . ILE A 1 100 ? -24.155 14.448 29.766 1.00 32.78 100 ILE A CA 1
ATOM 706 C C . ILE A 1 100 ? -23.711 15.222 28.530 1.00 32.84 100 ILE A C 1
ATOM 707 O O . ILE A 1 100 ? -24.428 15.277 27.527 1.00 34.74 100 ILE A O 1
ATOM 712 N N . VAL A 1 101 ? -22.520 15.803 28.594 1.00 30.19 101 VAL A N 1
ATOM 713 C CA . VAL A 1 101 ? -21.994 16.539 27.455 1.00 31.41 101 VAL A CA 1
ATOM 714 C C . VAL A 1 101 ? -21.878 15.588 26.266 1.00 35.20 101 VAL A C 1
ATOM 715 O O . VAL A 1 101 ? -22.301 15.916 25.157 1.00 39.94 101 VAL A O 1
ATOM 719 N N . TRP A 1 102 ? -21.306 14.408 26.503 1.00 35.93 102 TRP A N 1
ATOM 720 C CA . TRP A 1 102 ? -21.145 13.408 25.450 1.00 33.83 102 TRP A CA 1
ATOM 721 C C . TRP A 1 102 ? -22.503 13.054 24.838 1.00 33.20 102 TRP A C 1
ATOM 722 O O . TRP A 1 102 ? -22.639 12.958 23.617 1.00 35.26 102 TRP A O 1
ATOM 733 N N . TYR A 1 103 ? -23.503 12.849 25.688 1.00 30.22 103 TYR A N 1
ATOM 734 C CA . TYR A 1 103 ? -24.839 12.525 25.205 1.00 31.19 103 TYR A CA 1
ATOM 735 C C . TYR A 1 103 ? -25.384 13.644 24.324 1.00 32.47 103 TYR A C 1
ATOM 736 O O . TYR A 1 103 ? -25.953 13.391 23.256 1.00 30.64 103 TYR A O 1
ATOM 745 N N . LEU A 1 104 ? -25.206 14.880 24.779 1.00 30.64 104 LEU A N 1
ATOM 746 C CA . LEU A 1 104 ? -25.678 16.032 24.034 1.00 37.97 104 LEU A CA 1
ATOM 747 C C . LEU A 1 104 ? -24.926 16.236 22.719 1.00 40.35 104 LEU A C 1
ATOM 748 O O . LEU A 1 104 ? -25.528 16.578 21.706 1.00 42.65 104 LEU A O 1
ATOM 753 N N . VAL A 1 105 ? -23.613 16.024 22.726 1.00 37.80 105 VAL A N 1
ATOM 754 C CA . VAL A 1 105 ? -22.831 16.212 21.511 1.00 31.74 105 VAL A CA 1
ATOM 755 C C . VAL A 1 105 ? -23.180 15.202 20.422 1.00 37.02 105 VAL A C 1
ATOM 756 O O . VAL A 1 105 ? -23.234 15.541 19.241 1.00 35.96 105 VAL A O 1
ATOM 760 N N . PHE A 1 106 ? -23.436 13.961 20.811 1.00 35.44 106 PHE A N 1
ATOM 761 C CA . PHE A 1 106 ? -23.768 12.943 19.826 1.00 39.62 106 PHE A CA 1
ATOM 762 C C . PHE A 1 106 ? -25.253 12.748 19.550 1.00 40.45 106 PHE A C 1
ATOM 763 O O . PHE A 1 106 ? -25.622 12.359 18.447 1.00 43.82 106 PHE A O 1
ATOM 771 N N . TYR A 1 107 ? -26.114 13.022 20.525 1.00 39.77 107 TYR A N 1
ATOM 772 C CA . TYR A 1 107 ? -27.538 12.767 20.309 1.00 46.23 107 TYR A CA 1
ATOM 773 C C . TYR A 1 107 ? -28.567 13.893 20.424 1.00 49.51 107 TYR A C 1
ATOM 774 O O . TYR A 1 107 ? -29.760 13.625 20.299 1.00 49.93 107 TYR A O 1
ATOM 783 N N . SER A 1 108 ? -28.142 15.133 20.661 1.00 44.43 108 SER A N 1
ATOM 784 C CA . SER A 1 108 ? -29.117 16.221 20.772 1.00 42.27 108 SER A CA 1
ATOM 785 C C . SER A 1 108 ? -29.958 16.253 19.501 1.00 40.05 108 SER A C 1
ATOM 786 O O . SER A 1 108 ? -29.444 16.061 18.400 1.00 42.45 108 SER A O 1
ATOM 789 N N . PRO A 1 109 ? -31.272 16.483 19.643 1.00 44.38 109 PRO A N 1
ATOM 790 C CA . PRO A 1 109 ? -32.180 16.535 18.494 1.00 43.62 109 PRO A CA 1
ATOM 791 C C . PRO A 1 109 ? -31.776 17.615 17.497 1.00 40.18 109 PRO A C 1
ATOM 792 O O . PRO A 1 109 ? -31.387 18.722 17.884 1.00 38.52 109 PRO A O 1
ATOM 796 N N . PHE A 1 110 ? -31.858 17.278 16.215 1.00 34.25 110 PHE A N 1
ATOM 797 C CA . PHE A 1 110 ? -31.497 18.205 15.149 1.00 44.44 110 PHE A CA 1
ATOM 798 C C . PHE A 1 110 ? -30.017 18.561 15.286 1.00 44.82 110 PHE A C 1
ATOM 799 O O . PHE A 1 110 ? -29.516 19.460 14.606 1.00 47.92 110 PHE A O 1
ATOM 807 N N . ASP A 1 111 ? -29.328 17.849 16.177 1.00 43.21 111 ASP A N 1
ATOM 808 C CA . ASP A 1 111 ? -27.899 18.047 16.388 1.00 38.84 111 ASP A CA 1
ATOM 809 C C . ASP A 1 111 ? -27.548 19.500 16.740 1.00 40.43 111 ASP A C 1
ATOM 810 O O . ASP A 1 111 ? -26.479 19.985 16.371 1.00 40.20 111 ASP A O 1
ATOM 815 N N . VAL A 1 112 ? -28.437 20.189 17.456 1.00 38.52 112 VAL A N 1
ATOM 816 C CA . VAL A 1 112 ? -28.204 21.588 17.815 1.00 40.20 112 VAL A CA 1
ATOM 817 C C . VAL A 1 112 ? -26.949 21.845 18.613 1.00 37.96 112 VAL A C 1
ATOM 818 O O . VAL A 1 112 ? -26.229 22.816 18.361 1.00 40.95 112 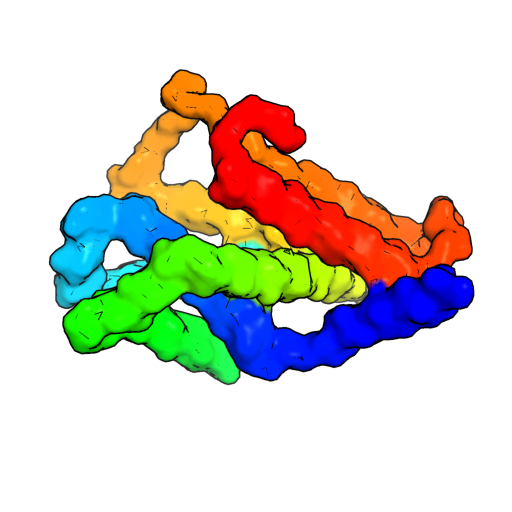VAL A O 1
ATOM 822 N N . VAL A 1 113 ? -26.693 20.998 19.598 1.00 39.96 113 VAL A N 1
ATOM 823 C CA . VAL A 1 113 ? -25.510 21.184 20.421 1.00 38.74 113 VAL A CA 1
ATOM 824 C C . VAL A 1 113 ? -24.256 21.158 19.567 1.00 39.15 113 VAL A C 1
ATOM 825 O O . VAL A 1 113 ? -23.411 22.049 19.665 1.00 33.89 113 VAL A O 1
ATOM 829 N N . PHE A 1 114 ? -24.154 20.141 18.719 1.00 36.24 114 PHE A N 1
ATOM 830 C CA . PHE A 1 114 ? -23.014 19.989 17.827 1.00 41.13 114 PHE A CA 1
ATOM 831 C C . PHE A 1 114 ? -22.872 21.238 16.957 1.00 43.65 114 PHE A C 1
ATOM 832 O O . PHE A 1 114 ? -21.799 21.840 16.886 1.00 41.70 114 PHE A O 1
ATOM 840 N N . ARG A 1 115 ? -23.965 21.616 16.300 1.00 45.06 115 ARG A N 1
ATOM 841 C CA . ARG A 1 115 ? -23.989 22.786 15.423 1.00 44.05 115 ARG A CA 1
ATOM 842 C C . ARG A 1 115 ? -23.593 24.076 16.138 1.00 44.38 115 ARG A C 1
ATOM 843 O O . ARG A 1 115 ? -22.882 24.921 15.584 1.00 43.01 115 ARG A O 1
ATOM 851 N N . LEU A 1 116 ? -24.067 24.235 17.363 1.00 38.71 116 LEU A N 1
ATOM 852 C CA . LEU A 1 116 ? -23.733 25.419 18.126 1.00 42.15 116 LEU A CA 1
ATOM 853 C C . LEU A 1 116 ? -22.253 25.393 18.533 1.00 46.29 116 LEU A C 1
ATOM 854 O O . LEU A 1 116 ? -21.555 26.404 18.433 1.00 47.13 116 LEU A O 1
ATOM 859 N N . ALA A 1 117 ? -21.771 24.234 18.974 1.00 43.39 117 ALA A N 1
ATOM 860 C CA . ALA A 1 117 ? -20.382 24.113 19.408 1.00 40.85 117 ALA A CA 1
ATOM 861 C C . ALA A 1 117 ? -19.351 24.264 18.300 1.00 42.33 117 ALA A C 1
ATOM 862 O O . ALA A 1 117 ? -18.213 24.649 18.560 1.00 42.35 117 ALA A O 1
ATOM 864 N N . THR A 1 118 ? -19.735 23.963 17.066 1.00 40.26 118 THR A N 1
ATOM 865 C CA . THR A 1 118 ? -18.795 24.078 15.961 1.00 41.99 118 THR A CA 1
ATOM 866 C C . THR A 1 118 ? -18.848 25.434 15.264 1.00 47.23 118 THR A C 1
ATOM 867 O O . THR A 1 118 ? -18.091 25.682 14.331 1.00 50.05 118 THR A O 1
ATOM 871 N N . TRP A 1 119 ? -19.744 26.309 15.713 1.00 43.94 119 TRP A N 1
ATOM 872 C CA . TRP A 1 119 ? -19.843 27.644 15.134 1.00 42.84 119 TRP A CA 1
ATOM 873 C C . TRP A 1 119 ? -18.610 28.388 15.650 1.00 46.94 119 TRP A C 1
ATOM 874 O O . TRP A 1 119 ? -18.464 28.601 16.858 1.00 49.44 119 TRP A O 1
ATOM 885 N N . PHE A 1 120 ? -17.728 28.778 14.732 1.00 49.43 120 PHE A N 1
ATOM 886 C CA . PHE A 1 120 ? -16.470 29.436 15.089 1.00 52.13 120 PHE A CA 1
ATOM 887 C C . PHE A 1 120 ? -16.431 30.326 16.335 1.00 50.91 120 PHE A C 1
ATOM 888 O O . PHE A 1 120 ? -15.624 30.099 17.227 1.00 51.39 120 PHE A O 1
ATOM 896 N N . PRO A 1 121 ? -17.294 31.349 16.414 1.00 52.80 121 PRO A N 1
ATOM 897 C CA . PRO A 1 121 ? -17.265 32.213 17.603 1.00 48.56 121 PRO A CA 1
ATOM 898 C C . PRO A 1 121 ? -17.343 31.426 18.915 1.00 50.29 121 PRO A C 1
ATOM 899 O O . PRO A 1 121 ? -16.654 31.745 19.886 1.00 45.38 121 PRO A O 1
ATOM 903 N N . VAL A 1 122 ? -18.189 30.400 18.932 1.00 46.13 122 VAL A N 1
ATOM 904 C CA . VAL A 1 122 ? -18.373 29.572 20.120 1.00 46.76 122 VAL A CA 1
ATOM 905 C C . VAL A 1 122 ? -17.178 28.651 20.356 1.00 47.44 122 VAL A C 1
ATOM 906 O O . VAL A 1 122 ? -16.647 28.568 21.475 1.00 35.87 122 VAL A O 1
ATOM 910 N N . LYS A 1 123 ? -16.755 27.962 19.299 1.00 40.14 123 LYS A N 1
ATOM 911 C CA . LYS A 1 123 ? -15.627 27.054 19.402 1.00 46.79 123 LYS A CA 1
ATOM 912 C C . LYS A 1 123 ? -14.434 27.828 19.940 1.00 50.94 123 LYS A C 1
ATOM 913 O O . LYS A 1 123 ? -13.604 27.289 20.674 1.00 47.35 123 LYS A O 1
ATOM 919 N N . LEU A 1 124 ? -14.370 29.105 19.584 1.00 43.62 124 LEU A N 1
ATOM 920 C CA . LEU A 1 124 ? -13.282 29.964 20.028 1.00 52.39 124 LEU A CA 1
ATOM 921 C C . LEU A 1 124 ? -13.421 30.283 21.517 1.00 47.03 124 LEU A C 1
ATOM 922 O O . LEU A 1 124 ? -12.432 30.307 22.256 1.00 48.80 124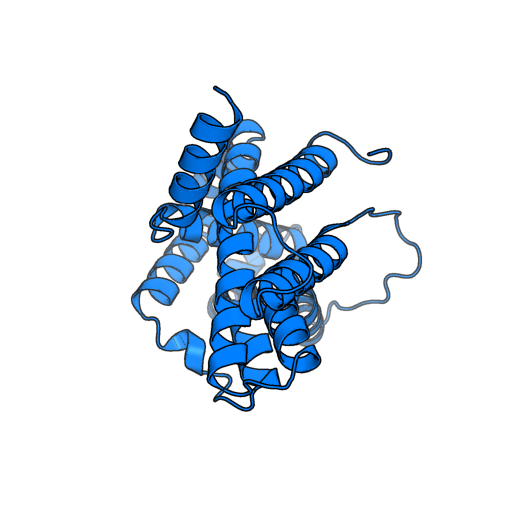 LEU A O 1
ATOM 927 N N . GLY A 1 125 ? -14.651 30.517 21.954 1.00 39.52 125 GLY A N 1
ATOM 928 C CA . GLY A 1 125 ? -14.882 30.811 23.354 1.00 44.98 125 GLY A CA 1
ATOM 929 C C . GLY A 1 125 ? -14.594 29.585 24.199 1.00 44.64 125 GLY A C 1
ATOM 930 O O . GLY A 1 125 ? -14.021 29.686 25.285 1.00 43.47 125 GLY A O 1
ATOM 931 N N . LEU A 1 126 ? -14.988 28.418 23.698 1.00 40.34 126 LEU A N 1
ATOM 932 C CA . LEU A 1 126 ? -14.758 27.179 24.422 1.00 39.57 126 LEU A CA 1
ATOM 933 C C . LEU A 1 126 ? -13.265 26.912 24.564 1.00 39.56 126 LEU A C 1
ATOM 934 O O . LEU A 1 126 ? -12.794 26.484 25.616 1.00 36.02 126 LEU A O 1
ATOM 939 N N . SER A 1 127 ? -12.522 27.184 23.499 1.00 38.50 127 SER A N 1
ATOM 940 C CA . SER A 1 127 ? -11.085 26.973 23.500 1.00 37.16 127 SER A CA 1
ATOM 941 C C . SER A 1 127 ? -10.394 27.793 24.573 1.00 37.95 127 SER A C 1
ATOM 942 O O . SER A 1 127 ? -9.438 27.332 25.198 1.00 42.29 127 SER A O 1
ATOM 945 N N . VAL A 1 128 ? -10.876 29.012 24.787 1.00 38.71 128 VAL A N 1
ATOM 946 C CA . VAL A 1 128 ? -10.287 29.874 25.802 1.00 35.84 128 VAL A CA 1
ATOM 947 C C . VAL A 1 128 ? -10.500 29.248 27.168 1.00 37.34 128 VAL A C 1
ATOM 948 O O . VAL A 1 128 ? -9.550 29.099 27.943 1.00 37.43 128 VAL A O 1
ATOM 952 N N . LEU A 1 129 ? -11.742 28.863 27.457 1.00 32.57 129 LEU A N 1
ATOM 953 C CA . LEU A 1 129 ? -12.049 28.242 28.739 1.00 38.72 129 LEU A CA 1
ATOM 954 C C . LEU A 1 129 ? -11.230 26.966 28.931 1.00 41.45 129 LEU A C 1
ATOM 955 O O . LEU A 1 129 ? -10.743 26.691 30.031 1.00 35.51 129 LEU A O 1
ATOM 960 N N . LYS A 1 130 ? -11.071 26.186 27.864 1.00 35.48 130 LYS A N 1
ATOM 961 C CA . LYS A 1 130 ? -10.308 24.953 27.972 1.00 37.82 130 LYS A CA 1
ATOM 962 C C . LYS A 1 130 ? -8.852 25.231 28.345 1.00 41.51 130 LYS A C 1
ATOM 963 O O . LYS A 1 130 ? -8.268 24.525 29.171 1.00 32.17 130 LYS A O 1
ATOM 969 N N . GLU A 1 131 ? -8.260 26.255 27.739 1.00 38.48 131 GLU A N 1
ATOM 970 C CA . GLU A 1 131 ? -6.875 26.569 28.054 1.00 40.05 131 GLU A CA 1
ATOM 971 C C . GLU A 1 131 ? -6.734 26.974 29.523 1.00 37.23 131 GLU A C 1
ATOM 972 O O . GLU A 1 131 ? -5.740 26.656 30.171 1.00 34.62 131 GLU A O 1
ATOM 978 N N . VAL A 1 132 ? -7.733 27.663 30.057 1.00 33.77 132 VAL A N 1
ATOM 979 C CA . VAL A 1 132 ? -7.682 28.048 31.455 1.00 31.76 132 VAL A CA 1
ATOM 980 C C . VAL A 1 132 ? -7.676 26.772 32.296 1.00 35.07 132 VAL A C 1
ATOM 981 O O . VAL A 1 132 ? -6.912 26.648 33.245 1.00 42.35 132 VAL A O 1
ATOM 985 N N . GLN A 1 133 ? -8.518 25.814 31.928 1.00 40.45 133 GLN A N 1
ATOM 986 C CA . GLN A 1 133 ? -8.610 24.563 32.666 1.00 35.94 133 GLN A CA 1
ATOM 987 C C . GLN A 1 133 ? -7.336 23.706 32.557 1.00 34.14 133 GLN A C 1
ATOM 988 O O . GLN A 1 133 ? -6.920 23.061 33.524 1.00 32.99 133 GLN A O 1
ATOM 994 N N . ARG A 1 134 ? -6.712 23.704 31.388 1.00 29.98 134 ARG A N 1
ATOM 995 C CA . ARG A 1 134 ? -5.482 22.945 31.195 1.00 35.79 134 ARG A CA 1
ATOM 996 C C . ARG A 1 134 ? -4.391 23.445 32.149 1.00 37.25 134 ARG A C 1
ATOM 997 O O . ARG A 1 134 ? -3.665 22.647 32.757 1.00 34.43 134 ARG A O 1
ATOM 1005 N N . THR A 1 135 ? -4.273 24.767 32.263 1.00 35.67 135 THR A N 1
ATOM 1006 C CA . THR A 1 135 ? -3.270 25.375 33.131 1.00 32.31 135 THR A CA 1
ATOM 1007 C C . THR A 1 135 ? -3.464 24.894 34.558 1.00 34.88 135 THR A C 1
ATOM 1008 O O . THR A 1 135 ? -2.499 24.605 35.266 1.00 33.55 135 THR A O 1
ATOM 1012 N N . HIS A 1 136 ? -4.719 24.807 34.979 1.00 32.73 136 HIS A N 1
ATOM 1013 C CA . HIS A 1 136 ? -5.033 24.327 36.319 1.00 33.67 136 HIS A CA 1
ATOM 1014 C C . HIS A 1 136 ? -4.665 22.849 36.477 1.00 34.43 136 HIS A C 1
ATOM 1015 O O . HIS A 1 136 ? -4.230 22.433 37.547 1.00 36.29 136 HIS A O 1
ATOM 1022 N N . LYS A 1 137 ? -4.855 22.052 35.424 1.00 32.77 137 LYS A N 1
ATOM 1023 C CA . LYS A 1 137 ? -4.533 20.621 35.499 1.00 37.91 137 LYS A CA 1
ATOM 1024 C C . LYS A 1 137 ? -3.034 20.427 35.723 1.00 34.18 137 LYS A C 1
ATOM 1025 O O . LYS A 1 137 ? -2.618 19.636 36.566 1.00 31.15 137 LYS A O 1
ATOM 1031 N N . ILE A 1 138 ? -2.231 21.150 34.950 1.00 28.24 138 ILE A N 1
ATOM 1032 C CA . ILE A 1 138 ? -0.791 21.070 35.075 1.00 29.08 138 ILE A CA 1
ATOM 1033 C C . ILE A 1 138 ? -0.335 21.469 36.473 1.00 33.09 138 ILE A C 1
ATOM 1034 O O . ILE A 1 138 ? 0.453 20.759 37.095 1.00 42.94 138 ILE A O 1
ATOM 1039 N N . ALA A 1 139 ? -0.844 22.594 36.973 1.00 34.59 139 ALA A N 1
ATOM 1040 C CA . ALA A 1 139 ? -0.459 23.086 38.297 1.00 40.11 139 ALA A CA 1
ATOM 1041 C C . ALA A 1 139 ? -0.850 22.094 39.377 1.00 38.05 139 ALA A C 1
ATOM 1042 O O . ALA A 1 139 ? -0.079 21.834 40.300 1.00 46.20 139 ALA A O 1
ATOM 1044 N N . ALA A 1 140 ? -2.048 21.534 39.252 1.00 38.36 140 ALA A N 1
ATOM 1045 C CA . ALA A 1 140 ? -2.535 20.556 40.218 1.00 36.03 140 ALA A CA 1
ATOM 1046 C C . ALA A 1 140 ? -1.668 19.305 40.162 1.00 35.17 140 ALA A C 1
ATOM 1047 O O . ALA A 1 140 ? -1.362 18.705 41.193 1.00 37.74 140 ALA A O 1
ATOM 1049 N N . GLY A 1 141 ? -1.279 18.921 38.949 1.00 35.73 141 GLY A N 1
ATOM 1050 C CA . GLY A 1 141 ? -0.445 17.749 38.771 1.00 32.31 141 GLY A CA 1
ATOM 1051 C C . GLY A 1 141 ? 0.892 17.915 39.467 1.00 42.11 141 GLY A C 1
ATOM 1052 O O . GLY A 1 141 ? 1.379 16.994 40.130 1.00 37.01 141 GLY A O 1
ATOM 1053 N N . VAL A 1 142 ? 1.481 19.099 39.319 1.00 38.64 142 VAL A N 1
ATOM 1054 C CA . VAL A 1 142 ? 2.763 19.398 39.937 1.00 38.18 142 VAL A CA 1
ATOM 1055 C C . VAL A 1 142 ? 2.645 19.371 41.458 1.00 40.11 142 VAL A C 1
ATOM 1056 O O . VAL A 1 142 ? 3.481 18.781 42.149 1.00 41.98 142 VAL A O 1
ATOM 1060 N N . LYS A 1 143 ? 1.596 19.998 41.977 1.00 38.23 143 LYS A N 1
ATOM 1061 C CA . LYS A 1 143 ? 1.373 20.039 43.416 1.00 44.13 143 LYS A CA 1
ATOM 1062 C C . LYS A 1 143 ? 1.198 18.630 43.973 1.00 45.50 143 LYS A C 1
ATOM 1063 O O . LYS A 1 143 ? 1.766 18.287 45.012 1.00 49.11 143 LYS A O 1
ATOM 1069 N N . HIS A 1 144 ? 0.414 17.811 43.280 1.00 43.77 144 HIS A N 1
ATOM 1070 C CA . HIS A 1 144 ? 0.190 16.435 43.711 1.00 41.07 144 HIS A CA 1
ATOM 1071 C C . HIS A 1 144 ? 1.521 15.676 43.768 1.00 45.49 144 HIS A C 1
ATOM 1072 O O . HIS A 1 144 ? 1.827 15.007 44.762 1.00 40.75 144 HIS A O 1
ATOM 1079 N N . ALA A 1 145 ? 2.320 15.798 42.710 1.00 36.28 145 ALA A N 1
ATOM 1080 C CA . ALA A 1 145 ? 3.609 15.118 42.655 1.00 37.47 145 ALA A CA 1
ATOM 1081 C C . ALA A 1 145 ? 4.555 15.594 43.750 1.00 42.14 145 ALA A C 1
ATOM 1082 O O . ALA A 1 145 ? 5.300 14.796 44.320 1.00 38.29 145 ALA A O 1
ATOM 1084 N N . VAL A 1 146 ? 4.531 16.892 44.033 1.00 42.56 146 VAL A N 1
ATOM 1085 C CA . VAL A 1 146 ? 5.391 17.466 45.062 1.00 42.55 146 VAL A CA 1
ATOM 1086 C C . VAL A 1 146 ? 5.070 16.898 46.440 1.00 45.97 146 VAL A C 1
ATOM 1087 O O . VAL A 1 146 ? 5.965 16.663 47.252 1.00 49.61 146 VAL A O 1
ATOM 1091 N N . ARG A 1 147 ? 3.787 16.671 46.693 1.00 49.94 147 ARG A N 1
ATOM 1092 C CA . ARG A 1 147 ? 3.350 16.126 47.966 1.00 52.08 147 ARG A CA 1
ATOM 1093 C C . ARG A 1 147 ? 3.771 14.660 48.129 1.00 57.15 147 ARG A C 1
ATOM 1094 O O . ARG A 1 147 ? 4.002 14.199 49.245 1.00 65.21 147 ARG A O 1
ATOM 1102 N N . ILE A 1 148 ? 3.886 13.929 47.025 1.00 52.20 148 ILE A N 1
ATOM 1103 C CA . ILE A 1 148 ? 4.278 12.523 47.108 1.00 52.11 148 ILE A CA 1
ATOM 1104 C C . ILE A 1 148 ? 5.790 12.319 47.046 1.00 55.50 148 ILE A C 1
ATOM 1105 O O . ILE A 1 148 ? 6.342 11.547 47.827 1.00 57.39 148 ILE A O 1
ATOM 1110 N N . TYR A 1 149 ? 6.449 13.009 46.117 1.00 50.41 149 TYR A N 1
ATOM 1111 C CA . TYR A 1 149 ? 7.898 12.907 45.936 1.00 46.59 149 TYR A CA 1
ATOM 1112 C C . TYR A 1 149 ? 8.533 14.292 46.014 1.00 46.14 149 TYR A C 1
ATOM 1113 O O . TYR A 1 149 ? 8.953 14.861 45.003 1.00 40.61 149 TYR A O 1
ATOM 1122 N N . PRO A 1 150 ? 8.633 14.838 47.231 1.00 50.59 150 PRO A N 1
ATOM 1123 C CA . PRO A 1 150 ? 9.202 16.160 47.505 1.00 53.02 150 PRO A CA 1
ATOM 1124 C C . PRO A 1 150 ? 10.516 16.535 46.816 1.00 51.37 150 PRO A C 1
ATOM 1125 O O . PRO A 1 150 ? 10.703 17.690 46.452 1.00 49.39 150 PRO A O 1
ATOM 1129 N N . GLU A 1 151 ? 11.420 15.580 46.618 1.00 53.24 151 GLU A N 1
ATOM 1130 C CA . GLU A 1 151 ? 12.707 15.916 46.007 1.00 59.80 151 GLU A CA 1
ATOM 1131 C C . GLU A 1 151 ? 12.909 15.486 44.555 1.00 61.28 151 GLU A C 1
ATOM 1132 O O . GLU A 1 151 ? 13.979 15.700 43.983 1.00 62.84 151 GLU A O 1
ATOM 1138 N N . SER A 1 152 ? 11.890 14.888 43.953 1.00 59.63 152 SER A N 1
ATOM 1139 C CA . SER A 1 152 ? 12.011 14.429 42.578 1.00 52.96 152 SER A CA 1
ATOM 1140 C C . SER A 1 152 ? 11.487 15.465 41.596 1.00 51.36 152 SER A C 1
ATOM 1141 O O . SER A 1 152 ? 10.334 15.400 41.176 1.00 49.74 152 SER A O 1
ATOM 1144 N N . TYR A 1 153 ? 12.343 16.416 41.239 1.00 42.20 153 TYR A N 1
ATOM 1145 C CA . TYR A 1 153 ? 11.983 17.478 40.309 1.00 43.01 153 TYR A CA 1
ATOM 1146 C C . TYR A 1 153 ? 11.498 16.949 38.962 1.00 43.56 153 TYR A C 1
ATOM 1147 O O . TYR A 1 153 ? 10.546 17.473 38.380 1.00 40.39 153 TYR A O 1
ATOM 1156 N N . LEU A 1 154 ? 12.168 15.915 38.468 1.00 42.86 154 LEU A N 1
ATOM 1157 C CA . LEU A 1 154 ? 11.825 15.329 37.186 1.00 37.60 154 LEU A CA 1
ATOM 1158 C C . LEU A 1 154 ? 10.428 14.723 37.206 1.00 38.62 154 LEU A C 1
ATOM 1159 O O . LEU A 1 154 ? 9.626 14.986 36.318 1.00 40.88 154 LEU A O 1
ATOM 1164 N N . VAL A 1 155 ? 10.142 13.910 38.219 1.00 32.30 155 VAL A N 1
ATOM 1165 C CA . VAL A 1 155 ? 8.829 13.297 38.340 1.00 37.02 155 VAL A CA 1
ATOM 1166 C C . VAL A 1 155 ? 7.748 14.384 38.392 1.00 40.35 155 VAL A C 1
ATOM 1167 O O . VAL A 1 155 ? 6.710 14.279 37.731 1.00 36.52 155 VAL A O 1
ATOM 1171 N N . GLN A 1 156 ? 8.005 15.427 39.175 1.00 33.43 156 GLN A N 1
ATOM 1172 C CA . GLN A 1 156 ? 7.075 16.532 39.313 1.00 35.87 156 GLN A CA 1
ATOM 1173 C C . GLN A 1 156 ? 6.771 17.164 37.952 1.00 38.08 156 GLN A C 1
ATOM 1174 O O . GLN A 1 156 ? 5.621 17.456 37.631 1.00 31.75 156 GLN A O 1
ATOM 1180 N N . ILE A 1 157 ? 7.803 17.362 37.145 1.00 33.56 157 ILE A N 1
ATOM 1181 C CA . ILE A 1 157 ? 7.605 17.959 35.842 1.00 36.42 157 ILE A CA 1
ATOM 1182 C C . ILE A 1 157 ? 6.817 17.026 34.922 1.00 31.09 157 ILE A C 1
ATOM 1183 O O . ILE A 1 157 ? 5.822 17.434 34.322 1.00 36.72 157 ILE A O 1
ATOM 1188 N N . LEU A 1 158 ? 7.244 15.772 34.829 1.00 28.67 158 LEU A N 1
ATOM 1189 C CA . LEU A 1 158 ? 6.565 14.811 33.971 1.00 28.65 158 LEU A CA 1
ATOM 1190 C C . LEU A 1 158 ? 5.092 14.643 34.335 1.00 30.48 158 LEU A C 1
ATOM 1191 O O . LEU A 1 158 ? 4.232 14.551 33.457 1.00 29.22 158 LEU A O 1
ATOM 1196 N N . VAL A 1 159 ? 4.795 14.605 35.628 1.00 26.73 159 VAL A N 1
ATOM 1197 C CA . VAL A 1 159 ? 3.412 14.470 36.053 1.00 31.50 159 VAL A CA 1
ATOM 1198 C C . VAL A 1 159 ? 2.612 15.695 35.582 1.00 36.43 159 VAL A C 1
ATOM 1199 O O . VAL A 1 159 ? 1.486 15.565 35.097 1.00 32.46 159 VAL A O 1
ATOM 1203 N N . GLY A 1 160 ? 3.211 16.877 35.711 1.00 31.79 160 GLY A N 1
ATOM 1204 C CA . GLY A 1 160 ? 2.548 18.088 35.287 1.00 24.88 160 GLY A CA 1
ATOM 1205 C C . GLY A 1 160 ? 2.244 18.037 33.802 1.00 37.63 160 GLY A C 1
ATOM 1206 O O . GLY A 1 160 ? 1.161 18.435 33.358 1.00 34.85 160 GLY A O 1
ATOM 1207 N N . VAL A 1 161 ? 3.204 17.543 33.027 1.00 32.89 161 VAL A N 1
ATOM 1208 C CA . VAL A 1 161 ? 3.034 17.434 31.586 1.00 37.21 161 VAL A CA 1
ATOM 1209 C C . VAL A 1 161 ? 1.974 16.383 31.247 1.00 39.53 161 VAL A C 1
ATOM 1210 O O . VAL A 1 161 ? 1.178 16.566 30.323 1.00 41.33 161 VAL A O 1
ATOM 1214 N N . ALA A 1 162 ? 1.959 15.290 32.004 1.00 37.37 162 ALA A N 1
ATOM 1215 C CA . ALA A 1 162 ? 0.996 14.215 31.771 1.00 41.15 162 ALA A CA 1
ATOM 1216 C C . ALA A 1 162 ? -0.422 14.730 31.971 1.00 36.84 162 ALA A C 1
ATOM 1217 O O . ALA A 1 162 ? -1.322 14.392 31.207 1.00 35.93 162 ALA A O 1
ATOM 1219 N N . LYS A 1 163 ? -0.615 15.550 32.999 1.00 28.97 163 LYS A N 1
ATOM 1220 C CA . LYS A 1 163 ? -1.928 16.122 33.279 1.00 35.30 163 LYS A CA 1
ATOM 1221 C C . LYS A 1 163 ? -2.354 17.097 32.191 1.00 32.40 163 LYS A C 1
ATOM 1222 O O . LYS A 1 163 ? -3.539 17.210 31.884 1.00 40.99 163 LYS A O 1
ATOM 1228 N N . GLY A 1 164 ? -1.385 17.792 31.600 1.00 39.66 164 GLY A N 1
ATOM 1229 C CA . GLY A 1 164 ? -1.697 18.766 30.567 1.00 34.71 164 GLY A CA 1
ATOM 1230 C C . GLY A 1 164 ? -1.723 18.285 29.127 1.00 40.38 164 GLY A C 1
ATOM 1231 O O . GLY A 1 164 ? -2.456 18.841 28.310 1.00 44.09 164 GLY A O 1
ATOM 1232 N N . ALA A 1 165 ? -0.948 17.256 28.801 1.00 36.96 165 ALA A N 1
ATOM 1233 C CA . ALA A 1 165 ? -0.900 16.766 27.422 1.00 37.21 165 ALA A CA 1
ATOM 1234 C C . ALA A 1 165 ? -1.076 15.254 27.240 1.00 39.98 165 ALA A C 1
ATOM 1235 O O . ALA A 1 165 ? -0.733 14.710 26.194 1.00 41.00 165 ALA A O 1
ATOM 1237 N N . GLY A 1 166 ? -1.621 14.573 28.239 1.00 44.32 166 GLY A N 1
ATOM 1238 C CA . GLY A 1 166 ? -1.792 13.132 28.123 1.00 42.96 166 GLY A CA 1
ATOM 1239 C C . GLY A 1 166 ? -2.805 12.628 27.107 1.00 39.24 166 GLY A C 1
ATOM 1240 O O . GLY A 1 166 ? -2.848 11.433 26.812 1.00 41.92 166 GLY A O 1
ATOM 1241 N N . SER A 1 167 ? -3.621 13.514 26.552 1.00 33.76 167 SER A N 1
ATOM 1242 C CA . SER A 1 167 ? -4.626 13.062 25.601 1.00 37.52 167 SER A CA 1
ATOM 1243 C C . SER A 1 167 ? -4.009 12.383 24.372 1.00 35.47 167 SER A C 1
ATOM 1244 O O . SER A 1 167 ? -4.646 11.544 23.732 1.00 40.16 167 SER A O 1
ATOM 1247 N N . GLY A 1 168 ? -2.767 12.737 24.057 1.00 38.67 168 GLY A N 1
ATOM 1248 C CA . GLY A 1 168 ? -2.096 12.153 22.910 1.00 37.08 168 GLY A CA 1
ATOM 1249 C C . GLY A 1 168 ? -1.866 10.658 23.061 1.00 44.29 168 GLY A C 1
ATOM 1250 O O . GLY A 1 168 ? -1.937 9.896 22.089 1.00 40.00 168 GLY A O 1
ATOM 1251 N N . VAL A 1 169 ? -1.582 10.235 24.285 1.00 33.79 169 VAL A N 1
ATOM 1252 C CA . VAL A 1 169 ? -1.355 8.831 24.550 1.00 39.23 169 VAL A CA 1
ATOM 1253 C C . VAL A 1 169 ? -2.661 8.071 24.429 1.00 38.94 169 VAL A C 1
ATOM 1254 O O . VAL A 1 169 ? -2.739 7.056 23.735 1.00 43.17 169 VAL A O 1
ATOM 1258 N N . VAL A 1 170 ? -3.692 8.577 25.095 1.00 41.03 170 VAL A N 1
ATOM 1259 C CA . VAL A 1 170 ? -4.991 7.923 25.078 1.00 38.66 170 VAL A CA 1
ATOM 1260 C C . VAL A 1 170 ? -5.595 7.850 23.683 1.00 35.88 170 VAL A C 1
ATOM 1261 O O . VAL A 1 170 ? -6.276 6.875 23.348 1.00 37.57 170 VAL A O 1
ATOM 1265 N N . LYS A 1 171 ? -5.333 8.861 22.862 1.00 29.04 171 LYS A N 1
ATOM 1266 C CA . LYS A 1 171 ? -5.850 8.853 21.500 1.00 38.51 171 LYS A CA 1
ATOM 1267 C C . LYS A 1 171 ? -5.304 7.618 20.773 1.00 37.91 171 LYS A C 1
ATOM 1268 O O . LYS A 1 171 ? -6.053 6.862 20.167 1.00 39.51 171 LYS A O 1
ATOM 1274 N N . ILE A 1 172 ? -3.991 7.420 20.845 1.00 39.65 172 ILE A N 1
ATOM 1275 C CA . ILE A 1 172 ? -3.347 6.276 20.212 1.00 32.97 172 ILE A CA 1
ATOM 1276 C C . ILE A 1 172 ? -4.000 4.981 20.698 1.00 40.60 172 ILE A C 1
ATOM 1277 O O . ILE A 1 172 ? -4.292 4.083 19.899 1.00 30.66 172 ILE A O 1
ATOM 1282 N N . VAL A 1 173 ? -4.222 4.888 22.007 1.00 28.56 173 VAL A N 1
ATOM 1283 C CA . VAL A 1 173 ? -4.855 3.714 22.572 1.00 36.06 173 VAL A CA 1
ATOM 1284 C C . VAL A 1 173 ? -6.213 3.470 21.922 1.00 41.99 173 VAL A C 1
ATOM 1285 O O . VAL A 1 173 ? -6.537 2.337 21.565 1.00 40.82 173 VAL A O 1
ATOM 1289 N N . GLU A 1 174 ? -7.000 4.531 21.762 1.00 42.32 174 GLU A N 1
ATOM 1290 C CA . GLU A 1 174 ? -8.319 4.409 21.159 1.00 40.11 174 GLU A CA 1
ATOM 1291 C C . GLU A 1 174 ? -8.314 4.048 19.679 1.00 38.85 174 GLU A C 1
ATOM 1292 O O . GLU A 1 174 ? -9.204 3.342 19.205 1.00 37.94 174 GLU A O 1
ATOM 1298 N N . GLN A 1 175 ? -7.324 4.539 18.947 1.00 37.76 175 GLN A N 1
ATOM 1299 C CA . GLN A 1 175 ? -7.241 4.252 17.524 1.00 43.01 175 GLN A CA 1
ATOM 1300 C C . GLN A 1 175 ? -6.796 2.806 17.312 1.00 44.19 175 GLN A C 1
ATOM 1301 O O . GLN A 1 175 ? -7.068 2.206 16.271 1.00 43.65 175 GLN A O 1
ATOM 1307 N N . LEU A 1 176 ? -6.113 2.251 18.306 1.00 38.26 176 LEU A N 1
ATOM 1308 C CA . LEU A 1 176 ? -5.671 0.872 18.226 1.00 42.34 176 LEU A CA 1
ATOM 1309 C C . LEU A 1 176 ? -6.883 -0.020 18.515 1.00 44.65 176 LEU A C 1
ATOM 1310 O O . LEU A 1 176 ? -7.140 -0.994 17.808 1.00 44.75 176 LEU A O 1
ATOM 1315 N N . ALA A 1 177 ? -7.636 0.335 19.550 1.00 42.40 177 ALA A N 1
ATOM 1316 C CA . ALA A 1 177 ? -8.814 -0.424 19.936 1.00 42.62 177 ALA A CA 1
ATOM 1317 C C . ALA A 1 177 ? -9.912 -0.320 18.880 1.00 47.75 177 ALA A C 1
ATOM 1318 O O . ALA A 1 177 ? -10.716 -1.237 18.726 1.00 54.41 177 ALA A O 1
ATOM 1320 N N . ARG A 1 178 ? -9.951 0.794 18.157 1.00 46.54 178 ARG A N 1
ATOM 1321 C CA . ARG A 1 178 ? -10.954 0.972 17.112 1.00 51.20 178 ARG A CA 1
ATOM 1322 C C . ARG A 1 178 ? -10.457 0.435 15.777 1.00 52.25 178 ARG A C 1
ATOM 1323 O O . ARG A 1 178 ? -11.176 0.474 14.783 1.00 55.48 178 ARG A O 1
ATOM 1331 N N . GLY A 1 179 ? -9.219 -0.047 15.760 1.00 51.60 179 GLY A N 1
ATOM 1332 C CA . GLY A 1 179 ? -8.650 -0.597 14.545 1.00 49.03 179 GLY A CA 1
ATOM 1333 C C . GLY A 1 179 ? -8.342 0.393 13.434 1.00 51.09 179 GLY A C 1
ATOM 1334 O O . GLY A 1 179 ? -8.284 0.008 12.269 1.00 53.25 179 GLY A O 1
ATOM 1335 N N . THR A 1 180 ? -8.110 1.656 13.772 1.00 47.68 180 THR A N 1
ATOM 1336 C CA . THR A 1 180 ? -7.833 2.643 12.737 1.00 52.22 180 THR A CA 1
ATOM 1337 C C . THR A 1 180 ? -6.443 3.269 12.764 1.00 54.08 180 THR A C 1
ATOM 1338 O O . THR A 1 180 ? -6.084 4.013 11.849 1.00 54.83 180 THR A O 1
ATOM 1342 N N . TRP A 1 181 ? -5.657 2.984 13.796 1.00 52.22 181 TRP A N 1
ATOM 1343 C CA . TRP A 1 181 ? -4.324 3.574 13.875 1.00 46.95 181 TRP A CA 1
ATOM 1344 C C . TRP A 1 181 ? -3.499 3.325 12.622 1.00 51.96 181 TRP A C 1
ATOM 1345 O O . TRP A 1 181 ? -3.566 2.256 12.012 1.00 55.83 181 TRP A O 1
ATOM 1356 N N . HIS A 1 182 ? -2.708 4.323 12.251 1.00 53.19 182 HIS A N 1
ATOM 1357 C CA . HIS A 1 182 ? -1.841 4.223 11.093 1.00 54.58 182 HIS A CA 1
ATOM 1358 C C . HIS A 1 182 ? -0.717 5.231 11.266 1.00 54.92 182 HIS A C 1
ATOM 1359 O O . HIS A 1 182 ? -0.864 6.224 11.984 1.00 43.27 182 HIS A O 1
ATOM 1366 N N . PRO A 1 183 ? 0.434 4.975 10.630 1.00 59.32 183 PRO A N 1
ATOM 1367 C CA . PRO A 1 183 ? 1.576 5.884 10.732 1.00 66.28 183 PRO A CA 1
ATOM 1368 C C . PRO A 1 183 ? 1.161 7.309 10.388 1.00 73.98 183 PRO A C 1
ATOM 1369 O O . PRO A 1 183 ? 0.115 7.527 9.778 1.00 79.00 183 PRO A O 1
ATOM 1373 N N . THR A 1 184 ? 1.976 8.276 10.783 1.00 84.52 184 THR A N 1
ATOM 1374 C CA . THR A 1 184 ? 1.674 9.670 10.503 1.00 100.04 184 THR A CA 1
ATOM 1375 C C . THR A 1 184 ? 2.855 10.298 9.766 1.00 109.09 184 THR A C 1
ATOM 1376 O O . THR A 1 184 ? 3.133 11.489 9.908 1.00 111.53 184 THR A O 1
ATOM 1380 N N . ASN A 1 185 ? 3.526 9.485 8.955 1.00 119.06 185 ASN A N 1
ATOM 1381 C CA . ASN A 1 185 ? 4.694 9.921 8.198 1.00 131.57 185 ASN A CA 1
ATOM 1382 C C . ASN A 1 185 ? 4.482 11.021 7.154 1.00 137.43 185 ASN A C 1
ATOM 1383 O O . ASN A 1 185 ? 4.187 10.747 5.990 1.00 138.60 185 ASN A O 1
ATOM 1388 N N . HIS A 1 186 ? 4.637 12.266 7.592 1.00 143.21 186 HIS A N 1
ATOM 1389 C CA . HIS A 1 186 ? 4.532 13.440 6.729 1.00 148.99 186 HIS A CA 1
ATOM 1390 C C . HIS A 1 186 ? 3.284 13.603 5.858 1.00 151.10 186 HIS A C 1
ATOM 1391 O O . HIS A 1 186 ? 3.403 13.981 4.692 1.00 152.83 186 HIS A O 1
ATOM 1398 N N . GLU A 1 187 ? 2.096 13.334 6.392 1.00 151.91 187 GLU A N 1
ATOM 1399 C CA . GLU A 1 187 ? 0.887 13.510 5.585 1.00 152.59 187 GLU A CA 1
ATOM 1400 C C . GLU A 1 187 ? 0.666 15.000 5.373 1.00 153.49 187 GLU A C 1
ATOM 1401 O O . GLU A 1 187 ? 0.524 15.469 4.245 1.00 154.10 187 GLU A O 1
ATOM 1407 N N . ILE A 1 188 ? 0.644 15.736 6.478 1.00 154.44 188 ILE A N 1
ATOM 1408 C CA . ILE A 1 188 ? 0.447 17.178 6.456 1.00 153.94 188 ILE A CA 1
ATOM 1409 C C . ILE A 1 188 ? 1.392 17.785 7.490 1.00 154.04 188 ILE A C 1
ATOM 1410 O O . ILE A 1 188 ? 2.006 17.061 8.272 1.00 154.50 188 ILE A O 1
ATOM 1415 N N . LEU A 1 189 ? 1.522 19.108 7.485 1.00 153.74 189 LEU A N 1
ATOM 1416 C CA . LEU A 1 189 ? 2.387 19.783 8.444 1.00 151.94 189 LEU A CA 1
ATOM 1417 C C . LEU A 1 189 ? 1.564 20.476 9.523 1.00 150.16 189 LEU A C 1
ATOM 1418 O O . LEU A 1 189 ? 1.181 21.634 9.381 1.00 152.10 189 LEU A O 1
ATOM 1423 N N . ARG A 1 190 ? 1.298 19.756 10.608 1.00 146.26 190 ARG A N 1
ATOM 1424 C CA . ARG A 1 190 ? 0.513 20.299 11.711 1.00 143.30 190 ARG A CA 1
ATOM 1425 C C . ARG A 1 190 ? 1.401 20.860 12.822 1.00 138.17 190 ARG A C 1
ATOM 1426 O O . ARG A 1 190 ? 1.968 20.106 13.616 1.00 139.47 190 ARG A O 1
ATOM 1434 N N . PRO A 1 191 ? 1.542 22.197 12.883 1.00 129.93 191 PRO A N 1
ATOM 1435 C CA . PRO A 1 191 ? 2.363 22.867 13.899 1.00 121.67 191 PRO A CA 1
ATOM 1436 C C . PRO A 1 191 ? 1.643 23.037 15.241 1.00 112.74 191 PRO A C 1
ATOM 1437 O O . PRO A 1 191 ? 0.922 24.016 15.449 1.00 111.45 191 PRO A O 1
ATOM 1441 N N . SER A 1 192 ? 1.846 22.084 16.148 1.00 99.88 192 SER A N 1
ATOM 1442 C CA . SER A 1 192 ? 1.220 22.139 17.466 1.00 85.78 192 SER A CA 1
ATOM 1443 C C . SER A 1 192 ? 2.275 22.381 18.542 1.00 76.72 192 SER A C 1
ATOM 1444 O O . SER A 1 192 ? 3.224 21.610 18.675 1.00 74.13 192 SER A O 1
ATOM 1447 N N . PHE A 1 193 ? 2.094 23.448 19.314 1.00 68.17 193 PHE A N 1
ATOM 1448 C CA . PHE A 1 193 ? 3.034 23.813 20.369 1.00 62.43 193 PHE A CA 1
ATOM 1449 C C . PHE A 1 193 ? 2.498 23.450 21.754 1.00 53.28 193 PHE A C 1
ATOM 1450 O O . PHE A 1 193 ? 3.166 23.673 22.766 1.00 50.90 193 PHE A O 1
ATOM 1458 N N . THR A 1 194 ? 1.296 22.885 21.785 1.00 45.11 194 THR A N 1
ATOM 1459 C CA . THR A 1 194 ? 0.635 22.522 23.030 1.00 43.99 194 THR A CA 1
ATOM 1460 C C . THR A 1 194 ? 1.480 21.774 24.060 1.00 44.25 194 THR A C 1
ATOM 1461 O O . THR A 1 194 ? 1.700 22.273 25.170 1.00 39.95 194 THR A O 1
ATOM 1465 N N . THR A 1 195 ? 1.951 20.582 23.703 1.00 35.81 195 THR A N 1
ATOM 1466 C CA . THR A 1 195 ? 2.732 19.789 24.636 1.00 38.23 195 THR A CA 1
ATOM 1467 C C . THR A 1 195 ? 4.082 20.414 24.984 1.00 38.30 195 THR A C 1
ATOM 1468 O O . THR A 1 195 ? 4.547 20.298 26.118 1.00 34.01 195 THR A O 1
ATOM 1472 N N . LYS A 1 196 ? 4.702 21.098 24.034 1.00 35.46 196 LYS A N 1
ATOM 1473 C CA . LYS A 1 196 ? 5.966 21.761 24.322 1.00 43.99 196 LYS A CA 1
ATOM 1474 C C . LYS A 1 196 ? 5.662 22.890 25.328 1.00 43.53 196 LYS A C 1
ATOM 1475 O O . LYS A 1 196 ? 6.465 23.183 26.217 1.00 42.17 196 LYS A O 1
ATOM 1481 N N . ALA A 1 197 ? 4.487 23.506 25.192 1.00 38.42 197 ALA A N 1
ATOM 1482 C CA . ALA A 1 197 ? 4.064 24.567 26.101 1.00 34.77 197 ALA A CA 1
ATOM 1483 C C . ALA A 1 197 ? 3.723 23.984 27.482 1.00 38.36 197 ALA A C 1
ATOM 1484 O O . ALA A 1 197 ? 3.945 24.636 28.506 1.00 37.35 197 ALA A O 1
ATOM 1486 N N . CYS A 1 198 ? 3.181 22.765 27.514 1.00 33.59 198 CYS A N 1
ATOM 1487 C CA . CYS A 1 198 ? 2.867 22.115 28.787 1.00 36.67 198 CYS A CA 1
ATOM 1488 C C . CYS A 1 198 ? 4.170 21.790 29.514 1.00 36.51 198 CYS A C 1
ATOM 1489 O O . CYS A 1 198 ? 4.229 21.815 30.749 1.00 36.89 198 CYS A O 1
ATOM 1492 N N . VAL A 1 199 ? 5.210 21.472 28.746 1.00 32.39 199 VAL A N 1
ATOM 1493 C CA . VAL A 1 199 ? 6.508 21.149 29.332 1.00 35.39 199 VAL A CA 1
ATOM 1494 C C . VAL A 1 199 ? 7.037 22.392 30.024 1.00 37.36 199 VAL A C 1
ATOM 1495 O O . VAL A 1 199 ? 7.409 22.349 31.202 1.00 34.19 199 VAL A O 1
ATOM 1499 N N . ILE A 1 200 ? 7.040 23.507 29.299 1.00 39.50 200 ILE A N 1
ATOM 1500 C CA . ILE A 1 200 ? 7.517 24.774 29.856 1.00 41.65 200 ILE A CA 1
ATOM 1501 C C . ILE A 1 200 ? 6.696 25.163 31.081 1.00 39.88 200 ILE A C 1
ATOM 1502 O O . ILE A 1 200 ? 7.247 25.470 32.138 1.00 38.81 200 ILE A O 1
ATOM 1507 N N . ALA A 1 201 ? 5.377 25.137 30.939 1.00 35.58 201 ALA A N 1
ATOM 1508 C CA . ALA A 1 201 ? 4.498 25.482 32.047 1.00 41.02 201 ALA A CA 1
ATOM 1509 C C . ALA A 1 201 ? 4.790 24.604 33.259 1.00 42.04 201 ALA A C 1
ATOM 1510 O O . ALA A 1 201 ? 4.822 25.077 34.403 1.00 40.26 201 ALA A O 1
ATOM 1512 N N . SER A 1 202 ? 5.006 23.321 33.005 1.00 34.89 202 SER A N 1
ATOM 1513 C CA . SER A 1 202 ? 5.274 22.378 34.084 1.00 40.30 202 SER A CA 1
ATOM 1514 C C . SER A 1 202 ? 6.586 22.682 34.798 1.00 37.15 202 SER A C 1
ATOM 1515 O O . SER A 1 202 ? 6.656 22.662 36.032 1.00 32.53 202 SER A O 1
ATOM 1518 N N . ILE A 1 203 ? 7.630 22.949 34.020 1.00 28.92 203 ILE A N 1
ATOM 1519 C CA . ILE A 1 203 ? 8.930 23.282 34.586 1.00 34.90 203 ILE A CA 1
ATOM 1520 C C . ILE A 1 203 ? 8.773 24.532 35.457 1.00 36.58 203 ILE A C 1
ATOM 1521 O O . ILE A 1 203 ? 9.203 24.566 36.614 1.00 34.95 203 ILE A O 1
ATOM 1526 N N . VAL A 1 204 ? 8.135 25.546 34.890 1.00 30.16 204 VAL A N 1
ATOM 1527 C CA . VAL A 1 204 ? 7.907 26.812 35.575 1.00 35.64 204 VAL A CA 1
ATOM 1528 C C . VAL A 1 204 ? 7.179 26.651 36.901 1.00 41.57 204 VAL A C 1
ATOM 1529 O O . VAL A 1 204 ? 7.556 27.272 37.889 1.00 40.88 204 VAL A O 1
ATOM 1533 N N . PHE A 1 205 ? 6.137 25.826 36.928 1.00 46.96 205 PHE A N 1
ATOM 1534 C CA . PHE A 1 205 ? 5.388 25.614 38.159 1.00 34.22 205 PHE A CA 1
ATOM 1535 C C . PHE A 1 205 ? 6.202 24.807 39.152 1.00 38.60 205 PHE A C 1
ATOM 1536 O O . PHE A 1 205 ? 6.066 24.973 40.360 1.00 39.32 205 PHE A O 1
ATOM 1544 N N . THR A 1 206 ? 7.044 23.918 38.641 1.00 43.29 206 THR A N 1
ATOM 1545 C CA . THR A 1 206 ? 7.870 23.106 39.512 1.00 44.76 206 THR A CA 1
ATOM 1546 C C . THR A 1 206 ? 8.874 24.021 40.186 1.00 44.81 206 THR A C 1
ATOM 1547 O O . THR A 1 206 ? 9.009 24.011 41.414 1.00 40.34 206 THR A O 1
ATOM 1551 N N . LEU A 1 207 ? 9.567 24.819 39.379 1.00 38.41 207 LEU A N 1
ATOM 1552 C CA . LEU A 1 207 ? 10.553 25.764 39.903 1.00 49.71 207 LEU A CA 1
ATOM 1553 C C . LEU A 1 207 ? 9.889 26.677 40.922 1.00 52.43 207 LEU A C 1
ATOM 1554 O O . LEU A 1 207 ? 10.412 26.916 42.015 1.00 43.86 207 LEU A O 1
ATOM 1559 N N . GLU A 1 208 ? 8.726 27.185 40.540 1.00 53.48 208 GLU A N 1
ATOM 1560 C CA . GLU A 1 208 ? 7.951 28.074 41.380 1.00 60.95 208 GLU A CA 1
ATOM 1561 C C . GLU A 1 208 ? 7.668 27.417 42.728 1.00 59.90 208 GLU A C 1
ATOM 1562 O O . GLU A 1 208 ? 7.714 28.071 43.771 1.00 63.46 208 GLU A O 1
ATOM 1568 N N . ARG A 1 209 ? 7.385 26.120 42.697 1.00 56.82 209 ARG A N 1
ATOM 1569 C CA . ARG A 1 209 ? 7.091 25.354 43.904 1.00 58.24 209 ARG A CA 1
ATOM 1570 C C . ARG A 1 209 ? 8.312 25.194 44.806 1.00 62.92 209 ARG A C 1
ATOM 1571 O O . ARG A 1 209 ? 8.184 24.948 46.006 1.00 55.89 209 ARG A O 1
ATOM 1579 N N . HIS A 1 210 ? 9.496 25.316 44.223 1.00 64.16 210 HIS A N 1
ATOM 1580 C CA . HIS A 1 210 ? 10.724 25.179 44.988 1.00 72.67 210 HIS A CA 1
ATOM 1581 C C . HIS A 1 210 ? 11.385 26.537 45.160 1.00 78.40 210 HIS A C 1
ATOM 1582 O O . HIS A 1 210 ? 12.541 26.632 45.572 1.00 76.54 210 HIS A O 1
ATOM 1589 N N . SER A 1 211 ? 10.628 27.581 44.833 1.00 82.48 211 SER A N 1
ATOM 1590 C CA . SER A 1 211 ? 11.082 28.961 44.951 1.00 88.69 211 SER A CA 1
ATOM 1591 C C . SER A 1 211 ? 12.529 29.138 44.524 1.00 93.50 211 SER A C 1
ATOM 1592 O O . SER A 1 211 ? 13.382 29.473 45.344 1.00 95.95 211 SER A O 1
ATOM 1595 N N . MET A 1 212 ? 12.810 28.928 43.245 1.00 97.66 212 MET A N 1
ATOM 1596 C CA . MET A 1 212 ? 14.177 29.072 42.777 1.00 106.54 212 MET A CA 1
ATOM 1597 C C . MET A 1 212 ? 14.389 30.247 41.829 1.00 109.82 212 MET A C 1
ATOM 1598 O O . MET A 1 212 ? 14.460 31.399 42.261 1.00 111.87 212 MET A O 1
ATOM 1603 N N . TYR A 1 213 ? 14.487 29.950 40.538 1.00 111.00 213 TYR A N 1
ATOM 1604 C CA . TYR A 1 213 ? 14.722 30.970 39.524 1.00 110.36 213 TYR A CA 1
ATOM 1605 C C . TYR A 1 213 ? 13.562 31.939 39.317 1.00 108.89 213 TYR A C 1
ATOM 1606 O O . TYR A 1 213 ? 13.732 32.982 38.689 1.00 108.91 213 TYR A O 1
ATOM 1615 N N . VAL A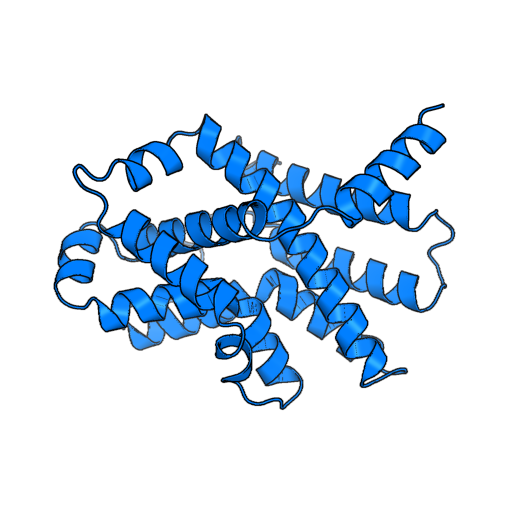 1 214 ? 12.387 31.600 39.841 1.00 107.13 214 VAL A N 1
ATOM 1616 C CA . VAL A 1 214 ? 11.219 32.460 39.687 1.00 103.10 214 VAL A CA 1
ATOM 1617 C C . VAL A 1 214 ? 11.098 33.468 40.825 1.00 98.99 214 VAL A C 1
ATOM 1618 O O . VAL A 1 214 ? 10.581 33.159 41.899 1.00 98.29 214 VAL A O 1
ATOM 1622 N N . THR A 1 215 ? 11.584 34.678 40.574 1.00 95.84 215 THR A N 1
ATOM 1623 C CA . THR A 1 215 ? 11.540 35.752 41.557 1.00 91.89 215 THR A CA 1
ATOM 1624 C C . THR A 1 215 ? 10.303 36.599 41.296 1.00 86.83 215 THR A C 1
ATOM 1625 O O . THR A 1 215 ? 9.961 37.484 42.080 1.00 87.28 215 THR A O 1
ATOM 1629 N N . ALA A 1 216 ? 9.639 36.314 40.180 1.00 78.02 216 ALA A N 1
ATOM 1630 C CA . ALA A 1 216 ? 8.437 37.036 39.794 1.00 68.51 216 ALA A CA 1
ATOM 1631 C C . ALA A 1 216 ? 7.260 36.620 40.661 1.00 64.68 216 ALA A C 1
ATOM 1632 O O . ALA A 1 216 ? 7.256 35.527 41.229 1.00 63.09 216 ALA A O 1
ATOM 1634 N N . PRO A 1 217 ? 6.248 37.494 40.787 1.00 64.90 217 PRO A N 1
ATOM 1635 C CA . PRO A 1 217 ? 5.062 37.187 41.595 1.00 62.43 217 PRO A CA 1
ATOM 1636 C C . PRO A 1 217 ? 4.360 35.994 40.955 1.00 59.54 217 PRO A C 1
ATOM 1637 O O . PRO A 1 217 ? 4.002 36.050 39.777 1.00 53.45 217 PRO A O 1
ATOM 1641 N N . HIS A 1 218 ? 4.162 34.927 41.719 1.00 57.31 218 HIS A N 1
ATOM 1642 C CA . HIS A 1 218 ? 3.523 33.729 41.188 1.00 59.48 218 HIS A CA 1
ATOM 1643 C C . HIS A 1 218 ? 2.215 33.989 40.447 1.00 56.52 218 HIS A C 1
ATOM 1644 O O . HIS A 1 218 ? 1.997 33.439 39.364 1.00 51.05 218 HIS A O 1
ATOM 1651 N N . ASP A 1 219 ? 1.356 34.837 41.005 1.00 58.20 219 ASP A N 1
ATOM 1652 C CA . ASP A 1 219 ? 0.086 35.137 40.352 1.00 63.05 219 ASP A CA 1
ATOM 1653 C C . ASP A 1 219 ? 0.285 35.794 38.996 1.00 58.72 219 ASP A C 1
ATOM 1654 O O . ASP A 1 219 ? -0.590 35.732 38.135 1.00 58.91 219 ASP A O 1
ATOM 1659 N N . LEU A 1 220 ? 1.435 36.426 38.807 1.00 57.13 220 LEU A N 1
ATOM 1660 C CA . LEU A 1 220 ? 1.735 37.079 37.543 1.00 54.61 220 LEU A CA 1
ATOM 1661 C C . LEU A 1 220 ? 2.253 36.040 36.552 1.00 51.47 220 LEU A C 1
ATOM 1662 O O . LEU A 1 220 ? 1.929 36.086 35.365 1.00 48.20 220 LEU A O 1
ATOM 1667 N N . VAL A 1 221 ? 3.065 35.109 37.047 1.00 45.33 221 VAL A N 1
ATOM 1668 C CA . VAL A 1 221 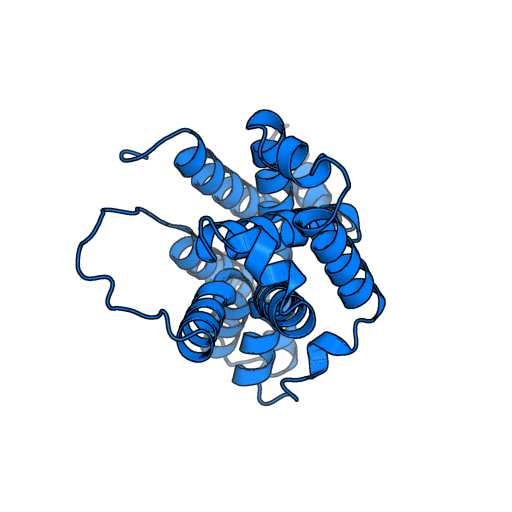? 3.607 34.051 36.206 1.00 45.89 221 VAL A CA 1
ATOM 1669 C C . VAL A 1 221 ? 2.423 33.231 35.716 1.00 44.47 221 VAL A C 1
ATOM 1670 O O . VAL A 1 221 ? 2.332 32.872 34.542 1.00 42.52 221 VAL A O 1
ATOM 1674 N N . TYR A 1 222 ? 1.505 32.955 36.630 1.00 35.91 222 TYR A N 1
ATOM 1675 C CA . TYR A 1 222 ? 0.326 32.191 36.284 1.00 47.05 222 TYR A CA 1
ATOM 1676 C C . TYR A 1 222 ? -0.401 32.855 35.121 1.00 51.36 222 TYR A C 1
ATOM 1677 O O . TYR A 1 222 ? -0.803 32.191 34.161 1.00 52.66 222 TYR A O 1
ATOM 1686 N N . LEU A 1 223 ? -0.565 34.170 35.214 1.00 50.03 223 LEU A N 1
ATOM 1687 C CA . LEU A 1 223 ? -1.248 34.919 34.173 1.00 49.06 223 LEU A CA 1
ATOM 1688 C C . LEU A 1 223 ? -0.537 34.750 32.841 1.00 51.99 223 LEU A C 1
ATOM 1689 O O . LEU A 1 223 ? -1.183 34.569 31.804 1.00 49.86 223 LEU A O 1
ATOM 1694 N N . CYS A 1 224 ? 0.792 34.810 32.869 1.00 44.31 224 CYS A N 1
ATOM 1695 C CA . CYS A 1 224 ? 1.572 34.653 31.649 1.00 53.29 224 CYS A CA 1
ATOM 1696 C C . CYS A 1 224 ? 1.401 33.266 31.045 1.00 50.57 224 CYS A C 1
ATOM 1697 O O . CYS A 1 224 ? 1.249 33.137 29.829 1.00 48.21 224 CYS A O 1
ATOM 1700 N N . VAL A 1 225 ? 1.425 32.235 31.888 1.00 36.92 225 VAL A N 1
ATOM 1701 C CA . VAL A 1 225 ? 1.266 30.873 31.394 1.00 41.42 225 VAL A CA 1
ATOM 1702 C C . VAL A 1 225 ? -0.078 30.729 30.699 1.00 43.63 225 VAL A C 1
ATOM 1703 O O . VAL A 1 225 ? -0.149 30.273 29.557 1.00 41.01 225 VAL A O 1
ATOM 17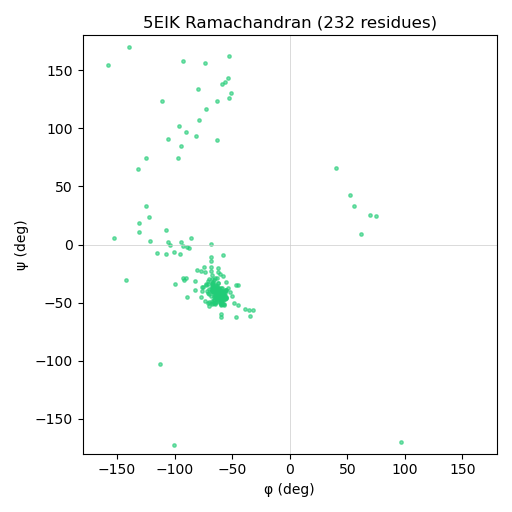07 N N . VAL A 1 226 ? -1.144 31.121 31.386 1.00 42.88 226 VAL A N 1
ATOM 1708 C CA . VAL A 1 226 ? -2.475 31.053 30.800 1.00 47.08 226 VAL A CA 1
ATOM 1709 C C . VAL A 1 226 ? -2.495 31.873 29.504 1.00 47.54 226 VAL A C 1
ATOM 1710 O O . VAL A 1 226 ? -3.004 31.427 28.472 1.00 49.46 226 VAL A O 1
ATOM 1714 N N . GLY A 1 227 ? -1.922 33.070 29.568 1.00 47.94 227 GLY A N 1
ATOM 1715 C CA . GLY A 1 227 ? -1.878 33.939 28.409 1.00 41.44 227 GLY A CA 1
ATOM 1716 C C . GLY A 1 227 ? -1.224 33.285 27.215 1.00 39.63 227 GLY A C 1
ATOM 1717 O O . GLY A 1 227 ? -1.736 33.366 26.099 1.00 45.61 227 GLY A O 1
ATOM 1718 N N . PHE A 1 228 ? -0.086 32.640 27.438 1.00 39.95 228 PHE A N 1
ATOM 1719 C CA . PHE A 1 228 ? 0.603 31.972 26.346 1.00 45.84 228 PHE A CA 1
ATOM 1720 C C . PHE A 1 228 ? -0.218 30.812 25.806 1.00 44.13 228 PHE A C 1
ATOM 1721 O O . PHE A 1 228 ? -0.279 30.614 24.590 1.00 44.79 228 PHE A O 1
ATOM 1729 N N . PHE A 1 229 ? -0.858 30.052 26.692 1.00 37.96 229 PHE A N 1
ATOM 1730 C CA . PHE A 1 229 ? -1.678 28.931 26.238 1.00 43.16 229 PHE A CA 1
ATOM 1731 C C . PHE A 1 229 ? -2.783 29.444 25.336 1.00 45.50 229 PHE A C 1
ATOM 1732 O O . PHE A 1 229 ? -2.967 28.942 24.222 1.00 43.19 229 PHE A O 1
ATOM 1740 N N . ILE A 1 230 ? -3.514 30.449 25.811 1.00 44.56 230 ILE A N 1
ATOM 1741 C CA . ILE A 1 230 ? -4.601 31.007 25.023 1.00 42.25 230 ILE A CA 1
ATOM 1742 C C . ILE A 1 230 ? -4.066 31.534 23.702 1.00 45.92 230 ILE A C 1
ATOM 1743 O O . ILE A 1 230 ? -4.675 31.325 22.655 1.00 46.29 230 ILE A O 1
ATOM 1748 N N . TYR A 1 231 ? -2.921 32.207 23.748 1.00 48.15 231 TYR A N 1
ATOM 1749 C CA . TYR A 1 231 ? -2.338 32.751 22.535 1.00 50.67 231 TYR A CA 1
ATOM 1750 C C . TYR A 1 231 ? -2.031 31.670 21.505 1.00 55.40 231 TYR A C 1
ATOM 1751 O O . TYR A 1 231 ? -2.578 31.683 20.403 1.00 59.81 231 TYR A O 1
ATOM 1760 N N . PHE A 1 232 ? -1.145 30.743 21.852 1.00 52.53 232 PHE A N 1
ATOM 1761 C CA . PHE A 1 232 ? -0.787 29.675 20.925 1.00 56.87 232 PHE A CA 1
ATOM 1762 C C . PHE A 1 232 ? -2.019 28.941 20.415 1.00 51.29 232 PHE A C 1
ATOM 1763 O O . PHE A 1 232 ? -2.083 28.552 19.248 1.00 52.01 232 PHE A O 1
ATOM 1771 N N . LYS A 1 233 ? -3.000 28.759 21.289 1.00 49.00 233 LYS A N 1
ATOM 1772 C CA . LYS A 1 233 ? -4.225 28.079 20.902 1.00 51.71 233 LYS A CA 1
ATOM 1773 C C . LYS A 1 233 ? -5.015 28.918 19.897 1.00 57.29 233 LYS A C 1
ATOM 1774 O O . LYS A 1 233 ? -5.440 28.412 18.857 1.00 51.99 233 LYS A O 1
ATOM 1780 N N . LEU A 1 234 ? -5.210 30.197 20.201 1.00 56.80 234 LEU A N 1
ATOM 1781 C CA . LEU A 1 234 ? -5.954 31.070 19.296 1.00 63.95 234 LEU A CA 1
ATOM 1782 C C . LEU A 1 234 ? -5.225 31.250 17.967 1.00 66.48 234 LEU A C 1
ATOM 1783 O O . LEU A 1 234 ? -5.856 31.355 16.913 1.00 66.80 234 LEU A O 1
ATOM 1788 N N . ALA A 1 235 ? -3.898 31.280 18.020 1.00 63.28 235 ALA A N 1
ATOM 1789 C CA . ALA A 1 235 ? -3.093 31.432 16.817 1.00 64.58 235 ALA A CA 1
ATOM 1790 C C . ALA A 1 235 ? -3.365 30.282 15.854 1.00 68.66 235 ALA A C 1
ATOM 1791 O O . ALA A 1 235 ? -3.656 30.502 14.682 1.00 71.73 235 ALA A O 1
ATOM 1793 N N . SER A 1 236 ? -3.278 29.052 16.349 1.00 69.66 236 SER A N 1
ATOM 1794 C CA . SER A 1 236 ? -3.512 27.892 15.501 1.00 72.81 236 SER A CA 1
ATOM 1795 C C . SER A 1 236 ? -4.940 27.828 14.960 1.00 75.07 236 SER A C 1
ATOM 1796 O O . SER A 1 236 ? -5.171 27.278 13.882 1.00 73.59 236 SER A O 1
ATOM 1799 N N . LEU A 1 237 ? -5.895 28.387 15.699 1.00 75.53 237 LEU A N 1
ATOM 1800 C CA . LEU A 1 237 ? -7.289 28.377 15.262 1.00 81.01 237 LEU A CA 1
ATOM 1801 C C . LEU A 1 237 ? -7.575 29.385 14.156 1.00 87.84 237 LEU A C 1
ATOM 1802 O O . LEU A 1 237 ? -8.327 29.094 13.228 1.00 88.74 237 LEU A O 1
ATOM 1807 N N . CYS A 1 238 ? -6.985 30.572 14.256 1.00 94.51 238 CYS A N 1
ATOM 1808 C CA . CYS A 1 238 ? -7.189 31.603 13.244 1.00 104.72 238 CYS A CA 1
ATOM 1809 C C . CYS A 1 238 ? -6.279 31.373 12.048 1.00 111.27 238 CYS A C 1
ATOM 1810 O O . CYS A 1 238 ? -6.629 31.692 10.913 1.00 112.42 238 CYS A O 1
ATOM 1813 N N . LEU A 1 239 ? -5.111 30.805 12.312 1.00 122.77 239 LEU A N 1
ATOM 1814 C CA . LEU A 1 239 ? -4.132 30.549 11.269 1.00 133.73 239 LEU A CA 1
ATOM 1815 C C . LEU A 1 239 ? -4.112 29.100 10.795 1.00 140.24 239 LEU A C 1
ATOM 1816 O O . LEU A 1 239 ? -4.966 28.297 11.174 1.00 139.14 239 LEU A O 1
ATOM 1821 N N . SER A 1 240 ? -3.128 28.779 9.960 1.00 148.95 240 SER A N 1
ATOM 1822 C CA . SER A 1 240 ? -2.979 27.442 9.411 1.00 156.98 240 SER A CA 1
ATOM 1823 C C . SER A 1 240 ? -1.521 27.003 9.287 1.00 161.52 240 SER A C 1
ATOM 1824 O O . SER A 1 240 ? -1.222 25.814 9.413 1.00 163.34 240 SER A O 1
ATOM 1827 N N . VAL A 1 241 ? -0.607 27.946 9.059 1.00 165.35 241 VAL A N 1
ATOM 1828 C CA . VAL A 1 241 ? 0.787 27.555 8.872 1.00 168.03 241 VAL A CA 1
ATOM 1829 C C . VAL A 1 241 ? 1.920 28.541 9.222 1.00 169.63 241 VAL A C 1
ATOM 1830 O O . VAL A 1 241 ? 3.085 28.220 8.993 1.00 170.65 241 VAL A O 1
ATOM 1834 N N . HIS A 1 242 ? 1.632 29.711 9.793 1.00 171.02 242 HIS A N 1
ATOM 1835 C CA . HIS A 1 242 ? 2.744 30.631 10.070 1.00 171.63 242 HIS A CA 1
ATOM 1836 C C . HIS A 1 242 ? 2.956 31.311 11.433 1.00 172.09 242 HIS A C 1
ATOM 1837 O O . HIS A 1 242 ? 3.793 32.208 11.535 1.00 172.21 242 HIS A O 1
ATOM 1844 N N . ASP A 1 243 ? 2.244 30.900 12.477 1.00 172.65 243 ASP A N 1
ATOM 1845 C CA . ASP A 1 243 ? 2.433 31.526 13.790 1.00 171.55 243 ASP A CA 1
ATOM 1846 C C . ASP A 1 243 ? 2.840 30.538 14.877 1.00 170.73 243 ASP A C 1
ATOM 1847 O O . ASP A 1 243 ? 3.984 30.653 15.368 1.00 168.40 243 ASP A O 1
#

Solvent-accessible surface area: 13446 Å² total; per-residue (Å²): 170,93,125,89,70,66,58,99,35,0,12,142,25,74,156,47,144,17,88,46,168,28,16,21,2,20,5,19,18,12,0,13,44,5,22,153,57,20,28,147,77,5,70,46,40,0,145,145,94,48,174,50,0,78,86,7,0,2,45,16,2,19,2,10,30,19,29,5,9,134,86,26,70,51,93,83,108,22,10,65,127,98,141,57,34,25,110,28,0,24,81,10,23,118,71,0,2,29,7,95,169,25,79,39,51,150,105,5,60,153,98,72,40,64,49,33,29,4,42,55,41,2,11,7,21,0,82,44,0,19,36,0,0,118,51,0,32,170,64,96,69,146,40,73,124,54,0,29,94,1,0,25,6,36,6,26,2,53,40,73,14,72,82,74,11,42,112,91,54,68,80,120,121,75,113,108,174,113,113,115,181,62,82,80,36,74,152,18,0,53,102,2,0,60,32,6,1,35,20,116,43,88,97,176,28,135,42,62,84,43,31,21,9,38,64,16,4,34,124,8,38,116,65,52,49,15,59,49,99,38,85,89,140,93

Foldseek 3Di:
DCLVVLLVVLVVLVPDDCPPQLLLLLLLVLLLVLQVVVPPCSLVVCVVCVVLSLVLSVCLSQQLVLVLCVLVVHPSCVVVVPVVSSVSSSVSNCLCRPPVVNVSVVVCPPVVNVLVSQLSNLSVLLNQLLVQLVVCCVVPVPPLPSSLVSSLSSNPRSVVSVQVSCVVVVNDDDPPPPDDQDDCRSVLSSVSSNVSSCVVVVDPPPDDPSNVSSVSSVVSSVSSVCVVVDPPDD

B-factor: mean 63.0, std 33.56, range [2.98, 172.65]

InterPro domains:
  IPR007866 TRIC channel [PF05197] (49-239)
  IPR007866 TRIC channel [PTHR12454] (17-298)

Nearest PDB structures (foldseek):
  5eik-assembly1_A  TM=1.004E+00  e=4.839E-30  Caenorhabditis elegans
  5egi-assembly1_C  TM=9.437E-01  e=7.291E-19  Caenorhabditis elegans
  6iyx-assembly1_A  TM=9.226E-01  e=3.520E-13  Gallus gallus
  6iz0-assembly1_A  TM=9.212E-01  e=4.990E-13  Gallus gallus
  6iz1-assembly1_A  TM=9.201E-01  e=6.207E-13  Gallus gallus